Protein AF-A0A0K2B5W2-F1 (afdb_monomer_lite)

Sequence (287 aa):
MARTPADRSTTRPSLRDGLAEVSAFVAGTQRADLAAFVDAALAPGGWEQLRATDPSRVEGSHNLAMNIPESIRDQIKAAAAADPAATTLTAKVNEGLAEYLAGRFKMPRWVDRRSVQPEARVNLNVMASKLLSTQATEKIRQETHDRRASSARVAAEYLMFTYKLGRYAPGARVALPQGAERNPEVPRRVRDLIRELSAASGERVHDIVNEGFQKFLDGEFDPQPVVWSAEDAADMVPMRMRPNDALHDRVKEACKGHPVLNAKTGPNVLAIDYLLDQLGIEADRAE

Radius of gyration: 28.49 Å; chains: 1; bounding box: 65×55×84 Å

Structure (mmCIF, N/CA/C/O backbone):
data_AF-A0A0K2B5W2-F1
#
_entry.id   AF-A0A0K2B5W2-F1
#
loop_
_atom_site.group_PDB
_atom_site.id
_atom_site.type_symbol
_atom_site.label_atom_id
_atom_site.label_alt_id
_atom_site.label_comp_id
_atom_site.label_asym_id
_atom_site.label_entity_id
_atom_site.label_seq_id
_atom_site.pdbx_PDB_ins_code
_atom_site.Cartn_x
_atom_site.Cartn_y
_atom_site.Cartn_z
_atom_site.occupancy
_atom_site.B_iso_or_equiv
_atom_site.auth_seq_id
_atom_site.auth_comp_id
_atom_site.auth_asym_id
_atom_site.auth_atom_id
_atom_site.pdbx_PDB_model_num
ATOM 1 N N . MET A 1 1 ? -34.012 -34.240 -16.310 1.00 48.06 1 MET A N 1
ATOM 2 C CA . MET A 1 1 ? -33.365 -34.325 -14.981 1.00 48.06 1 MET A CA 1
ATOM 3 C C . MET A 1 1 ? -33.783 -33.113 -14.163 1.00 48.06 1 MET A C 1
ATOM 5 O O . MET A 1 1 ? -33.323 -32.013 -14.441 1.00 48.06 1 MET A O 1
ATOM 9 N N . ALA A 1 2 ? -34.735 -33.292 -13.245 1.00 43.69 2 ALA A N 1
ATOM 10 C CA . ALA A 1 2 ? -35.271 -32.220 -12.408 1.00 43.69 2 ALA A CA 1
ATOM 11 C C . ALA A 1 2 ? -34.336 -31.966 -11.214 1.00 43.69 2 ALA A C 1
ATOM 13 O O . ALA A 1 2 ? -33.925 -32.911 -10.545 1.00 43.69 2 ALA A O 1
ATOM 14 N N . ARG A 1 3 ? -33.974 -30.701 -10.970 1.00 45.72 3 ARG A N 1
ATOM 15 C CA . ARG A 1 3 ? -33.199 -30.294 -9.791 1.00 45.72 3 ARG A CA 1
ATOM 16 C C . ARG A 1 3 ? -34.124 -30.264 -8.575 1.00 45.72 3 ARG A C 1
ATOM 18 O O . ARG A 1 3 ? -35.055 -29.465 -8.538 1.00 45.72 3 ARG A O 1
ATOM 25 N N . THR A 1 4 ? -33.849 -31.116 -7.595 1.00 47.03 4 THR A N 1
ATOM 26 C CA . THR A 1 4 ? -34.468 -31.085 -6.265 1.00 47.03 4 THR A CA 1
ATOM 27 C C . THR A 1 4 ? -34.138 -29.752 -5.578 1.00 47.03 4 THR A C 1
ATOM 29 O O . THR A 1 4 ? -32.955 -29.405 -5.500 1.00 47.03 4 THR A O 1
ATOM 32 N N . PRO A 1 5 ? -35.126 -28.981 -5.091 1.00 55.59 5 PRO A N 1
ATOM 33 C CA . PRO A 1 5 ? -34.857 -27.780 -4.313 1.00 55.59 5 PRO A CA 1
ATOM 34 C C . PRO A 1 5 ? -34.253 -28.184 -2.965 1.00 55.59 5 PRO A C 1
ATOM 36 O O . PRO A 1 5 ? -34.809 -29.007 -2.241 1.00 55.59 5 PRO A O 1
ATOM 39 N N . ALA A 1 6 ? -33.081 -27.634 -2.653 1.00 52.88 6 ALA A N 1
ATOM 40 C CA . ALA A 1 6 ? -32.433 -27.836 -1.368 1.00 52.88 6 ALA A CA 1
ATOM 41 C C . ALA A 1 6 ? -33.232 -27.107 -0.283 1.00 52.88 6 ALA A C 1
ATOM 43 O O . ALA A 1 6 ? -33.271 -25.876 -0.257 1.00 52.88 6 ALA A O 1
ATOM 44 N N . ASP A 1 7 ? -33.841 -27.884 0.606 1.00 53.41 7 ASP A N 1
ATOM 45 C CA . ASP A 1 7 ? -34.396 -27.422 1.869 1.00 53.41 7 ASP A CA 1
ATOM 46 C C . ASP A 1 7 ? -33.256 -26.836 2.721 1.00 53.41 7 ASP A C 1
ATOM 48 O O . ASP A 1 7 ? -32.400 -27.549 3.247 1.00 53.41 7 ASP A O 1
ATOM 52 N N . ARG A 1 8 ? -33.160 -25.505 2.748 1.00 51.66 8 ARG A N 1
ATOM 53 C CA . ARG A 1 8 ? -32.186 -24.753 3.550 1.00 51.66 8 ARG A CA 1
ATOM 54 C C . ARG A 1 8 ? -32.925 -23.811 4.488 1.00 51.66 8 ARG A C 1
ATOM 56 O O . ARG A 1 8 ? -32.752 -22.599 4.425 1.00 51.66 8 ARG A O 1
ATOM 63 N N . SER A 1 9 ? -33.737 -24.380 5.370 1.00 50.12 9 SER A N 1
ATOM 64 C CA . SER A 1 9 ? -34.272 -23.685 6.540 1.00 50.12 9 SER A CA 1
ATOM 65 C C . SER A 1 9 ? -33.673 -24.257 7.829 1.00 50.12 9 SER A C 1
ATOM 67 O O . SER A 1 9 ? -34.383 -24.694 8.729 1.00 50.12 9 SER A O 1
ATOM 69 N N . THR A 1 10 ? -32.346 -24.253 7.966 1.00 53.72 10 THR A N 1
ATOM 70 C CA . THR A 1 10 ? -31.744 -24.334 9.304 1.00 53.72 10 THR A CA 1
ATOM 71 C C . THR A 1 10 ? -31.842 -22.954 9.939 1.00 53.72 10 THR A C 1
ATOM 73 O O . THR A 1 10 ? -30.955 -22.112 9.769 1.00 53.72 10 THR A O 1
ATOM 76 N N . THR A 1 11 ? -32.957 -22.696 10.618 1.00 66.81 11 THR A N 1
ATOM 77 C CA . THR A 1 11 ? -33.142 -21.528 11.479 1.00 66.81 11 THR A CA 1
ATOM 78 C C . THR A 1 11 ? -32.000 -21.534 12.488 1.00 66.81 11 THR A C 1
ATOM 80 O O . THR A 1 11 ? -31.853 -22.484 13.257 1.00 66.81 11 THR A O 1
ATOM 83 N N . ARG A 1 12 ? -31.126 -20.522 12.446 1.00 70.12 12 ARG A N 1
ATOM 84 C CA . ARG A 1 12 ? -30.070 -20.393 13.456 1.00 70.12 12 ARG A CA 1
ATOM 85 C C . ARG A 1 12 ? -30.746 -20.352 14.834 1.00 70.12 12 ARG A C 1
ATOM 87 O O . ARG A 1 12 ? -31.683 -19.565 14.980 1.00 70.12 12 ARG A O 1
ATOM 94 N N . PRO A 1 13 ? -30.306 -21.167 15.808 1.00 76.69 13 PRO A N 1
ATOM 95 C CA . PRO A 1 13 ? -30.886 -21.146 17.141 1.00 76.69 13 PRO A CA 1
ATOM 96 C C . PRO A 1 13 ? -30.839 -19.726 17.709 1.00 76.69 13 PRO A C 1
ATOM 98 O O . PRO A 1 13 ? -29.842 -19.013 17.554 1.00 76.69 13 PRO A O 1
ATOM 101 N N . SER A 1 14 ? -31.937 -19.307 18.334 1.00 87.75 14 SER A N 1
ATOM 102 C CA . SER A 1 14 ? -32.035 -18.004 18.982 1.00 87.75 14 SER A CA 1
ATOM 103 C C . SER A 1 14 ? -31.077 -17.972 20.169 1.00 87.75 14 SER A C 1
ATOM 105 O O . SER A 1 14 ? -31.262 -18.675 21.160 1.00 87.75 14 SER A O 1
ATOM 107 N N . LEU A 1 15 ? -30.043 -17.133 20.082 1.00 87.31 15 LEU A N 1
ATOM 108 C CA . LEU A 1 15 ? -29.098 -16.926 21.182 1.00 87.31 15 LEU A CA 1
ATOM 109 C C . LEU A 1 15 ? -29.804 -16.381 22.435 1.00 87.31 15 LEU A C 1
ATOM 111 O O . LEU A 1 15 ? -29.377 -16.654 23.551 1.00 87.31 15 LEU A O 1
ATOM 115 N N . ARG A 1 16 ? -30.910 -15.648 22.250 1.00 88.75 16 ARG A N 1
ATOM 116 C CA . ARG A 1 16 ? -31.759 -15.156 23.339 1.00 88.75 16 ARG A CA 1
ATOM 117 C C . ARG A 1 16 ? -32.423 -16.308 24.092 1.00 88.75 16 ARG A C 1
ATOM 119 O O . ARG A 1 16 ? -32.419 -16.296 25.317 1.00 88.75 16 ARG A O 1
ATOM 126 N N . ASP A 1 17 ? -32.944 -17.288 23.363 1.00 90.19 17 ASP A N 1
ATOM 127 C CA . ASP A 1 17 ? -33.651 -18.430 23.949 1.00 90.19 17 ASP A CA 1
ATOM 128 C C . ASP A 1 17 ? -32.651 -19.325 24.690 1.00 90.19 17 ASP A C 1
ATOM 130 O O . ASP A 1 17 ? -32.884 -19.682 25.839 1.00 90.19 17 ASP A O 1
ATOM 134 N N . GL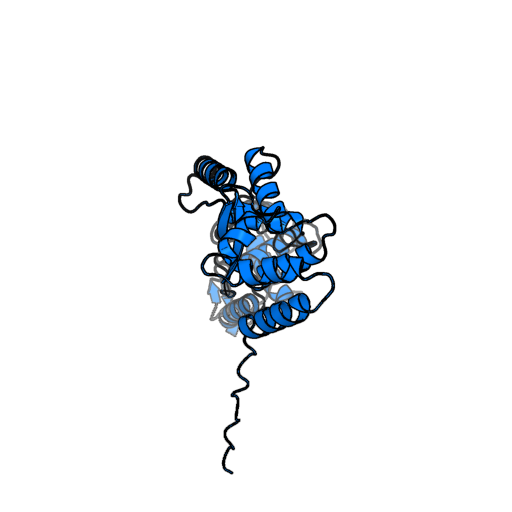Y A 1 18 ? -31.471 -19.557 24.100 1.00 90.56 18 GLY A N 1
ATOM 135 C CA . GLY A 1 18 ? -30.386 -20.278 24.771 1.00 90.56 18 GLY A CA 1
ATOM 136 C C . GLY A 1 18 ? -29.900 -19.588 26.053 1.00 90.56 18 GLY A C 1
ATOM 137 O O . GLY A 1 18 ? -29.663 -20.251 27.057 1.00 90.56 18 GLY A O 1
ATOM 138 N N . LEU A 1 19 ? -29.791 -18.254 26.069 1.00 91.81 19 LEU A N 1
ATOM 139 C CA . LEU A 1 19 ? -29.454 -17.512 27.291 1.00 91.81 19 LEU A CA 1
ATOM 140 C C . LEU A 1 19 ? -30.572 -17.575 28.343 1.00 91.81 19 LEU A C 1
ATOM 142 O O . LEU A 1 19 ? -30.275 -17.643 29.533 1.00 91.81 19 LEU A O 1
ATOM 146 N N . ALA A 1 20 ? -31.841 -17.584 27.929 1.00 92.31 20 ALA A N 1
ATOM 147 C CA . ALA A 1 20 ? -32.969 -17.741 28.845 1.00 92.31 20 ALA A CA 1
ATOM 148 C C . ALA A 1 20 ? -32.993 -19.141 29.483 1.00 92.31 20 ALA A C 1
ATOM 150 O O . ALA A 1 20 ? -33.207 -19.265 30.688 1.00 92.31 20 ALA A O 1
ATOM 151 N N . GLU A 1 21 ? -32.700 -20.188 28.708 1.00 91.69 21 GLU A N 1
ATOM 152 C CA . GLU A 1 21 ? -32.532 -21.552 29.222 1.00 91.69 21 GLU A CA 1
ATOM 153 C C . GLU A 1 21 ? -31.363 -21.649 30.210 1.00 91.69 21 GLU A C 1
ATOM 155 O O . GLU A 1 21 ? -31.503 -22.255 31.273 1.00 91.69 21 GLU A O 1
ATOM 160 N N . VAL A 1 22 ? -30.229 -21.003 29.908 1.00 92.50 22 VAL A N 1
ATOM 161 C CA . VAL A 1 22 ? -29.091 -20.908 30.837 1.00 92.50 22 VAL A CA 1
ATOM 162 C C . VAL A 1 22 ? -29.498 -20.197 32.126 1.00 92.50 22 VAL A C 1
ATOM 164 O O . VAL A 1 22 ? -29.147 -20.675 33.203 1.00 92.50 22 VAL A O 1
ATOM 167 N N . SER A 1 23 ? -30.261 -19.103 32.044 1.00 93.25 23 SER A N 1
ATOM 168 C CA . SER A 1 23 ? -30.772 -18.408 33.231 1.00 93.25 23 SER A CA 1
ATOM 169 C C . SER A 1 23 ? -31.626 -19.337 34.102 1.00 93.25 23 SER A C 1
ATOM 171 O O . SER A 1 23 ? -31.350 -19.506 35.292 1.00 93.25 23 SER A O 1
ATOM 173 N N . ALA A 1 24 ? -32.591 -20.037 33.493 1.00 91.69 24 ALA A N 1
ATOM 174 C CA . ALA A 1 24 ? -33.464 -20.983 34.187 1.00 91.69 24 ALA A CA 1
ATOM 175 C C . ALA A 1 24 ? -32.688 -22.153 34.818 1.00 91.69 24 ALA A C 1
ATOM 177 O O . ALA A 1 24 ? -32.974 -22.554 35.947 1.00 91.69 24 ALA A O 1
ATOM 178 N N . PHE A 1 25 ? -31.680 -22.679 34.118 1.00 92.75 25 PHE A N 1
ATOM 179 C CA . PHE A 1 25 ? -30.810 -23.728 34.643 1.00 92.75 25 PHE A CA 1
ATOM 180 C C . PHE A 1 25 ? -30.010 -23.240 35.857 1.00 92.75 25 PHE A C 1
ATOM 182 O O . PHE A 1 25 ? -30.002 -23.893 36.899 1.00 92.75 25 PHE A O 1
ATOM 189 N N . VAL A 1 26 ? -29.371 -22.072 35.747 1.00 92.94 26 VAL A N 1
ATOM 190 C CA . VAL A 1 26 ? -28.538 -21.485 36.806 1.00 92.94 26 VAL A CA 1
ATOM 191 C C . VAL A 1 26 ? -29.367 -21.121 38.040 1.00 92.94 26 VAL A C 1
ATOM 193 O O . VAL A 1 26 ? -28.891 -21.319 39.161 1.00 92.94 26 VAL A O 1
ATOM 196 N N . ALA A 1 27 ? -30.620 -20.695 37.861 1.00 91.38 27 ALA A N 1
ATOM 197 C CA . ALA A 1 27 ? -31.553 -20.420 38.955 1.00 91.38 27 ALA A CA 1
ATOM 198 C C . ALA A 1 27 ? -31.815 -21.650 39.850 1.00 91.38 27 ALA A C 1
ATOM 200 O O . ALA A 1 27 ? -32.067 -21.495 41.042 1.00 91.38 27 ALA A O 1
ATOM 201 N N . GLY A 1 28 ? -31.711 -22.869 39.302 1.00 88.75 28 GLY A N 1
ATOM 202 C CA . GLY A 1 28 ? -31.849 -24.131 40.041 1.00 88.75 28 GLY A CA 1
ATOM 203 C C . GLY A 1 28 ? -30.570 -24.624 40.733 1.00 88.75 28 GLY A C 1
ATOM 204 O O . GLY A 1 28 ? -30.579 -25.689 41.349 1.00 88.75 28 GLY A O 1
ATOM 205 N N . THR A 1 29 ? -29.460 -23.889 40.628 1.00 92.44 29 THR A N 1
ATOM 206 C CA . THR A 1 29 ? -28.166 -24.262 41.222 1.00 92.44 29 THR A CA 1
ATOM 207 C C . THR A 1 29 ? -27.884 -23.496 42.519 1.00 92.44 29 THR A C 1
ATOM 209 O O . THR A 1 29 ? -28.586 -22.555 42.879 1.00 92.44 29 THR A O 1
ATOM 212 N N . GLN A 1 30 ? -26.788 -23.834 43.211 1.00 88.56 30 GLN A N 1
ATOM 213 C CA . GLN A 1 30 ? -26.298 -23.061 44.369 1.00 88.56 30 GLN A CA 1
ATOM 214 C C . GLN A 1 30 ? -25.862 -21.625 44.012 1.00 88.56 30 GLN A C 1
ATOM 216 O O . GLN A 1 30 ? -25.522 -20.849 44.901 1.00 88.56 30 GLN A O 1
ATOM 221 N N . ARG A 1 31 ? -25.853 -21.274 42.720 1.00 90.38 31 ARG A N 1
ATOM 222 C CA . ARG A 1 31 ? -25.484 -19.963 42.186 1.00 90.38 31 ARG A CA 1
ATOM 223 C C . ARG A 1 31 ? -26.677 -19.247 41.554 1.00 90.38 31 ARG A C 1
ATOM 225 O O . ARG A 1 31 ? -26.557 -18.660 40.482 1.00 90.38 31 ARG A O 1
ATOM 232 N N . ALA A 1 32 ? -27.835 -19.292 42.213 1.00 90.56 32 ALA A N 1
ATOM 233 C CA . ALA A 1 32 ? -29.042 -18.600 41.754 1.00 90.56 32 ALA A CA 1
ATOM 234 C C . ALA A 1 32 ? -28.839 -17.077 41.585 1.00 90.56 32 ALA A C 1
ATOM 236 O O . ALA A 1 32 ? -29.528 -16.449 40.786 1.00 90.56 32 ALA A O 1
ATOM 237 N N . ASP A 1 33 ? -27.844 -16.493 42.266 1.00 90.44 33 ASP A N 1
ATOM 238 C CA . ASP A 1 33 ? -27.393 -15.109 42.075 1.00 90.44 33 ASP A CA 1
ATOM 239 C C . ASP A 1 33 ? -26.950 -14.814 40.633 1.00 90.44 33 ASP A C 1
ATOM 241 O O . ASP A 1 33 ? -27.150 -13.708 40.134 1.00 90.44 33 ASP A O 1
ATOM 245 N N . LEU A 1 34 ? -26.385 -15.805 39.936 1.00 90.69 34 LEU A N 1
ATOM 246 C CA . LEU A 1 34 ? -25.892 -15.640 38.571 1.00 90.69 34 LEU A CA 1
ATOM 247 C C . LEU A 1 34 ? -27.013 -15.548 37.529 1.00 90.69 34 LEU A C 1
ATOM 249 O O . LEU A 1 34 ? -26.834 -14.871 36.515 1.00 90.69 34 LEU A O 1
ATOM 253 N N . ALA A 1 35 ? -28.169 -16.169 37.782 1.00 91.50 35 ALA A N 1
ATOM 254 C CA . ALA A 1 35 ? -29.332 -16.076 36.898 1.00 91.50 35 ALA A CA 1
ATOM 255 C C . ALA A 1 35 ? -29.818 -14.622 36.776 1.00 91.50 35 ALA A C 1
ATOM 257 O O . ALA A 1 35 ? -30.095 -14.150 35.677 1.00 91.50 35 ALA A O 1
ATOM 258 N N . ALA A 1 36 ? -29.771 -13.862 37.877 1.00 91.81 36 ALA A N 1
ATOM 259 C CA . ALA A 1 36 ? -30.150 -12.451 37.886 1.00 91.81 36 ALA A CA 1
ATOM 260 C C . ALA A 1 36 ? -29.289 -11.588 36.943 1.00 91.81 36 ALA A C 1
ATOM 262 O O . ALA A 1 36 ? -29.805 -10.651 36.337 1.00 91.81 36 ALA A O 1
ATOM 263 N N . PHE A 1 37 ? -27.997 -11.898 36.767 1.00 92.69 37 PHE A N 1
ATOM 264 C CA . PHE A 1 37 ? -27.145 -11.184 35.805 1.00 92.69 37 PHE A CA 1
ATOM 265 C C . PHE A 1 37 ? -27.493 -11.526 34.352 1.00 92.69 37 PHE A C 1
ATOM 267 O O . PHE A 1 37 ? -27.456 -10.643 33.492 1.00 92.69 37 PHE A O 1
ATOM 274 N N . VAL A 1 38 ? -27.848 -12.784 34.071 1.00 93.00 38 VAL A N 1
ATOM 275 C CA . VAL A 1 38 ? -28.299 -13.203 32.734 1.00 93.00 38 VAL A CA 1
ATOM 276 C C . VAL A 1 38 ? -29.642 -12.550 32.407 1.00 93.00 38 VAL A C 1
ATOM 278 O O . VAL A 1 38 ? -29.785 -11.952 31.342 1.00 93.00 38 VAL A O 1
ATOM 281 N N . ASP A 1 39 ? -30.587 -12.564 33.345 1.00 92.88 39 ASP A N 1
ATOM 282 C CA . ASP A 1 39 ? -31.885 -11.901 33.198 1.00 92.88 39 ASP A CA 1
ATOM 283 C C . ASP A 1 39 ? -31.734 -10.387 33.010 1.00 92.88 39 ASP A C 1
ATOM 285 O O . ASP A 1 39 ? -32.369 -9.803 32.129 1.00 92.88 39 ASP A O 1
ATOM 289 N N . ALA A 1 40 ? -30.841 -9.750 33.777 1.00 92.75 40 ALA A N 1
ATOM 290 C CA . ALA A 1 40 ? -30.532 -8.333 33.625 1.00 92.75 40 ALA A CA 1
ATOM 291 C C . ALA A 1 40 ? -29.963 -8.018 32.235 1.00 92.75 40 ALA A C 1
ATOM 293 O O . ALA A 1 40 ? -30.349 -7.015 31.641 1.00 92.75 40 ALA A O 1
ATOM 294 N N . ALA A 1 41 ? -29.102 -8.878 31.680 1.00 91.50 41 ALA A N 1
ATOM 295 C CA . ALA A 1 41 ? -28.583 -8.724 30.322 1.00 91.50 41 ALA A CA 1
ATOM 296 C C . ALA A 1 41 ? -29.662 -8.928 29.237 1.00 91.50 41 ALA A C 1
ATOM 298 O O . ALA A 1 41 ? -29.604 -8.276 28.191 1.00 91.50 41 ALA A O 1
ATOM 299 N N . LEU A 1 42 ? -30.645 -9.805 29.481 1.00 93.50 42 LEU A N 1
ATOM 300 C CA . LEU A 1 42 ? -31.760 -10.106 28.571 1.00 93.50 42 LEU A CA 1
ATOM 301 C C . LEU A 1 42 ? -32.909 -9.082 28.621 1.00 93.50 42 LEU A C 1
ATOM 303 O O . LEU A 1 42 ? -33.713 -9.006 27.679 1.00 93.50 42 LEU A O 1
ATOM 307 N N . ALA A 1 43 ? -33.007 -8.303 29.700 1.00 94.00 43 ALA A N 1
ATOM 308 C CA . ALA A 1 43 ? -33.994 -7.242 29.858 1.00 94.00 43 ALA A CA 1
ATOM 309 C C . ALA A 1 43 ? -33.811 -6.122 28.806 1.00 94.00 43 ALA A C 1
ATOM 311 O O . ALA A 1 43 ? -32.715 -5.932 28.266 1.00 94.00 43 ALA A O 1
ATOM 312 N N . PRO A 1 44 ? -34.860 -5.334 28.493 1.00 93.00 44 PRO A N 1
ATOM 313 C CA . PRO A 1 44 ? -34.718 -4.160 27.634 1.00 93.00 44 PRO A CA 1
ATOM 314 C C . PRO A 1 44 ? -33.636 -3.207 28.169 1.00 93.00 44 PRO A C 1
ATOM 316 O O . PRO A 1 44 ? -33.704 -2.770 29.314 1.00 93.00 44 PRO A O 1
ATOM 319 N N . GLY A 1 45 ? -32.629 -2.889 27.352 1.00 87.75 45 GLY A N 1
ATOM 320 C CA . GLY A 1 45 ? -31.497 -2.049 27.768 1.00 87.75 45 GLY A CA 1
ATOM 321 C C . GLY A 1 45 ? -30.391 -2.777 28.549 1.00 87.75 45 GLY A C 1
ATOM 322 O O . GLY A 1 45 ? -29.358 -2.177 28.849 1.00 87.75 45 GLY A O 1
ATOM 323 N N . GLY A 1 46 ? -30.567 -4.064 28.862 1.00 90.25 46 GLY A N 1
ATOM 324 C CA . GLY A 1 46 ? -29.582 -4.879 29.579 1.00 90.25 46 GLY A CA 1
ATOM 325 C C . GLY A 1 46 ? -28.240 -4.974 28.857 1.00 90.25 46 GLY A C 1
ATOM 326 O O . GLY A 1 46 ? -27.172 -4.936 29.465 1.00 90.25 46 GLY A O 1
ATOM 327 N N . TRP A 1 47 ? -28.282 -4.996 27.526 1.00 86.38 47 TRP A N 1
ATOM 328 C CA . TRP A 1 47 ? -27.093 -5.060 26.681 1.00 86.38 47 TRP A CA 1
ATOM 329 C C . TRP A 1 47 ? -26.289 -3.760 26.652 1.00 86.38 47 TRP A C 1
ATOM 331 O O . TRP A 1 47 ? -25.065 -3.772 26.500 1.00 86.38 47 TRP A O 1
ATOM 341 N N . GLU A 1 48 ? -26.950 -2.618 26.809 1.00 83.12 48 GLU A N 1
ATOM 342 C CA . GLU A 1 48 ? -26.310 -1.321 27.001 1.00 83.12 48 GLU A CA 1
ATOM 343 C C . GLU A 1 48 ? -25.644 -1.229 28.378 1.00 83.12 48 GLU A C 1
ATOM 345 O O . GLU A 1 48 ? -24.532 -0.702 28.465 1.00 83.12 48 GLU A O 1
ATOM 350 N N . GLN A 1 49 ? -26.287 -1.767 29.420 1.00 84.88 49 GLN A N 1
ATOM 351 C CA . GLN A 1 49 ? -25.735 -1.824 30.777 1.00 84.88 49 GLN A CA 1
ATOM 352 C C . GLN A 1 49 ? -24.509 -2.737 30.842 1.00 84.88 49 GLN A C 1
ATOM 354 O O . GLN A 1 49 ? -23.463 -2.304 31.323 1.00 84.88 49 GLN A O 1
ATOM 359 N N . LEU A 1 50 ? -24.577 -3.940 30.258 1.00 85.75 50 LEU A N 1
ATOM 360 C CA . LEU A 1 50 ? -23.415 -4.827 30.191 1.00 85.75 50 LEU A CA 1
ATOM 361 C C . LEU A 1 50 ? -22.265 -4.179 29.406 1.00 85.75 50 LEU A C 1
ATOM 363 O O . LEU A 1 50 ? -21.118 -4.187 29.852 1.00 85.75 50 LEU A O 1
ATOM 367 N N . ARG A 1 51 ? -22.565 -3.526 28.274 1.00 78.75 51 ARG A N 1
ATOM 368 C CA . ARG A 1 51 ? -21.557 -2.741 27.544 1.00 78.75 51 ARG A CA 1
ATOM 369 C C . ARG A 1 51 ? -20.995 -1.587 28.364 1.00 78.75 51 ARG A C 1
ATOM 371 O O . ARG A 1 51 ? -19.899 -1.138 28.066 1.00 78.75 51 ARG A O 1
ATOM 378 N N . ALA A 1 52 ? -21.729 -1.013 29.315 1.00 76.69 52 ALA A N 1
ATOM 379 C CA . ALA A 1 52 ? -21.213 0.053 30.177 1.00 76.69 52 ALA A CA 1
ATOM 380 C C . ALA A 1 52 ? -20.228 -0.480 31.224 1.00 76.69 52 ALA A C 1
ATOM 382 O O . ALA A 1 52 ? -19.319 0.244 31.611 1.00 76.69 52 ALA A O 1
ATOM 383 N N . THR A 1 53 ? -20.375 -1.745 31.620 1.00 79.56 53 THR A N 1
ATOM 384 C CA . THR A 1 53 ? -19.459 -2.424 32.547 1.00 79.56 53 THR A CA 1
ATOM 385 C C . THR A 1 53 ? -18.233 -3.039 31.877 1.00 79.56 53 THR A C 1
ATOM 387 O O . THR A 1 53 ? -17.363 -3.553 32.572 1.00 79.56 53 THR A O 1
ATOM 390 N N . ASP A 1 54 ? -18.155 -3.005 30.545 1.00 74.06 54 ASP A N 1
ATOM 391 C CA . ASP A 1 54 ? -17.013 -3.534 29.807 1.00 74.06 54 ASP A CA 1
ATOM 392 C C . ASP A 1 54 ? -15.751 -2.716 30.149 1.00 74.06 54 ASP A C 1
ATOM 394 O O . ASP A 1 54 ? -15.678 -1.539 29.785 1.00 74.06 54 ASP A O 1
ATOM 398 N N . PRO A 1 55 ? -14.741 -3.304 30.820 1.00 65.25 55 PRO A N 1
ATOM 399 C CA . PRO A 1 55 ? -13.524 -2.586 31.196 1.00 65.25 55 PRO A CA 1
ATOM 400 C C . PRO A 1 55 ? -12.712 -2.126 29.976 1.00 65.25 55 PRO A C 1
ATOM 402 O O . PRO A 1 55 ? -11.850 -1.258 30.100 1.00 65.25 55 PRO A O 1
ATOM 405 N N . SER A 1 56 ? -12.985 -2.674 28.785 1.00 63.81 56 SER A N 1
ATOM 406 C CA . SER A 1 56 ? -12.389 -2.220 27.528 1.00 63.81 56 SER A CA 1
ATOM 407 C C . SER A 1 56 ? -13.083 -0.985 26.937 1.00 63.81 56 SER A C 1
ATOM 409 O O . SER A 1 56 ? -12.550 -0.352 26.016 1.00 63.81 56 SER A O 1
ATOM 411 N N . ARG A 1 57 ? -14.252 -0.592 27.465 1.00 66.25 57 ARG A N 1
ATOM 412 C CA . ARG A 1 57 ? -14.975 0.600 27.024 1.00 66.25 57 ARG A CA 1
ATOM 413 C C . ARG A 1 57 ? -14.314 1.848 27.592 1.00 66.25 57 ARG A C 1
ATOM 415 O O . ARG A 1 57 ? -14.563 2.272 28.713 1.00 66.25 57 ARG A O 1
ATOM 422 N N . VAL A 1 58 ? -13.519 2.495 26.750 1.00 66.81 58 VAL A N 1
ATOM 423 C CA . VAL A 1 58 ? -13.027 3.847 27.022 1.00 66.81 58 VAL A CA 1
ATOM 424 C C . VAL A 1 58 ? -14.227 4.798 27.034 1.00 66.81 58 VAL A C 1
ATOM 426 O O . VAL A 1 58 ? -15.001 4.841 26.068 1.00 66.81 58 VAL A O 1
ATOM 429 N N . GLU A 1 59 ? -14.407 5.544 28.122 1.00 71.81 59 GLU A N 1
ATOM 430 C CA . GLU A 1 59 ? -15.440 6.574 28.217 1.00 71.81 59 GLU A CA 1
ATOM 431 C C . GLU A 1 59 ? -15.261 7.593 27.078 1.00 71.81 59 GLU A C 1
ATOM 433 O O . GLU A 1 59 ? -14.151 8.028 26.765 1.00 71.81 59 GLU A O 1
ATOM 438 N N . GLY A 1 60 ? -16.346 7.906 26.366 1.00 80.69 60 GLY A N 1
ATOM 439 C CA . GLY A 1 60 ? -16.266 8.720 25.151 1.00 80.69 60 GLY A CA 1
ATOM 440 C C . GLY A 1 60 ? -15.644 8.012 23.937 1.00 80.69 60 GLY A C 1
ATOM 441 O O . GLY A 1 60 ? -15.169 8.681 23.022 1.00 80.69 60 GLY A O 1
ATOM 442 N N . SER A 1 61 ? -15.631 6.679 23.882 1.00 85.50 61 SER A N 1
ATOM 443 C CA . SER A 1 61 ? -15.316 5.937 22.651 1.00 85.50 61 SER A CA 1
ATOM 444 C C . SER A 1 61 ? -16.413 6.082 21.585 1.00 85.50 61 SER A C 1
ATOM 446 O O . SER A 1 61 ? -17.584 6.324 21.880 1.00 85.50 61 SER A O 1
ATOM 448 N N . HIS A 1 62 ? -16.031 5.943 20.317 1.00 91.81 62 HIS A N 1
ATOM 449 C CA . HIS A 1 62 ? -16.933 5.956 19.162 1.00 91.81 62 HIS A CA 1
ATOM 450 C C . HIS A 1 62 ? -16.463 4.933 18.124 1.00 91.81 62 HIS A C 1
ATOM 452 O O . HIS A 1 62 ? -15.291 4.553 18.113 1.00 91.81 62 HIS A O 1
ATOM 458 N N . ASN A 1 63 ? -17.367 4.505 17.241 1.00 95.44 63 ASN A N 1
ATOM 459 C CA . ASN A 1 63 ? -16.991 3.627 16.140 1.00 95.44 63 ASN A CA 1
ATOM 460 C C . ASN A 1 63 ? -16.135 4.390 15.119 1.00 95.44 63 ASN A C 1
ATOM 462 O O . ASN A 1 63 ? -16.611 5.323 14.471 1.00 95.44 63 ASN A O 1
ATOM 466 N N . LEU A 1 64 ? -14.890 3.959 14.957 1.00 96.75 64 LEU A N 1
ATOM 467 C CA . LEU A 1 64 ? -13.965 4.430 13.941 1.00 96.75 64 LEU A CA 1
ATOM 468 C C . LEU A 1 64 ? -13.914 3.390 12.817 1.00 96.75 64 LEU A C 1
ATOM 470 O O . LEU A 1 64 ? -13.299 2.334 12.957 1.00 96.75 64 LEU A O 1
ATOM 474 N N . ALA A 1 65 ? -14.578 3.688 11.701 1.00 97.38 65 ALA A N 1
ATOM 475 C CA . ALA A 1 65 ? -14.574 2.827 10.525 1.00 97.38 65 ALA A CA 1
ATOM 476 C C . ALA A 1 65 ? -13.350 3.124 9.646 1.00 97.38 65 ALA A C 1
ATOM 478 O O . ALA A 1 65 ? -13.225 4.209 9.074 1.00 97.38 65 ALA A O 1
ATOM 479 N N . MET A 1 66 ? -12.456 2.148 9.517 1.00 96.56 66 MET A N 1
ATOM 480 C CA . MET A 1 66 ? -11.307 2.209 8.616 1.00 96.56 66 MET A CA 1
ATOM 481 C C . MET A 1 66 ? -11.652 1.477 7.322 1.00 96.56 66 MET A C 1
ATOM 483 O O . MET A 1 66 ? -11.748 0.253 7.300 1.00 96.56 66 MET A O 1
ATOM 487 N N . ASN A 1 67 ? -11.855 2.228 6.242 1.00 94.81 67 ASN A N 1
ATOM 488 C CA . ASN A 1 67 ? -12.104 1.665 4.919 1.00 94.81 67 ASN A CA 1
ATOM 489 C C . ASN A 1 67 ? -10.766 1.212 4.308 1.00 94.81 67 ASN A C 1
ATOM 491 O O . ASN A 1 67 ? -9.986 2.061 3.869 1.00 94.81 67 ASN A O 1
ATOM 495 N N . ILE A 1 68 ? -10.488 -0.092 4.286 1.00 93.56 68 ILE A N 1
ATOM 496 C CA . ILE A 1 68 ? -9.214 -0.702 3.853 1.00 93.56 68 ILE A CA 1
ATOM 497 C C . ILE A 1 68 ? -9.466 -1.886 2.905 1.00 93.56 68 ILE A C 1
ATOM 499 O O . ILE A 1 68 ? -10.594 -2.377 2.856 1.00 93.56 68 ILE A O 1
ATOM 503 N N . PRO A 1 69 ? -8.462 -2.343 2.135 1.00 92.88 69 PRO A N 1
ATOM 504 C CA . PRO A 1 69 ? -8.611 -3.557 1.338 1.00 92.88 69 PRO A CA 1
ATOM 505 C C . PRO A 1 69 ? -8.905 -4.783 2.215 1.00 92.88 69 PRO A C 1
ATOM 507 O O . PRO A 1 69 ? -8.439 -4.857 3.357 1.00 92.88 69 PRO A O 1
ATOM 510 N N . GLU A 1 70 ? -9.698 -5.722 1.699 1.00 93.06 70 GLU A N 1
ATOM 511 C CA . GLU A 1 70 ? -10.121 -6.918 2.434 1.00 93.06 70 GLU A CA 1
ATOM 512 C C . GLU A 1 70 ? -8.944 -7.771 2.916 1.00 93.06 70 GLU A C 1
ATOM 514 O O . GLU A 1 70 ? -8.899 -8.122 4.097 1.00 93.06 70 GLU A O 1
ATOM 519 N N . SER A 1 71 ? -7.939 -7.988 2.066 1.00 92.00 71 SER A N 1
ATOM 520 C CA . SER A 1 71 ? -6.720 -8.711 2.442 1.00 92.00 71 SER A CA 1
ATOM 521 C C . SER A 1 71 ? -6.006 -8.065 3.632 1.00 92.00 71 SER A C 1
ATOM 523 O O . SER A 1 71 ? -5.615 -8.754 4.574 1.00 92.00 71 SER A O 1
ATOM 525 N N . ILE A 1 72 ? -5.895 -6.733 3.648 1.00 94.81 72 ILE A N 1
ATOM 526 C CA . ILE A 1 72 ? -5.261 -5.984 4.740 1.00 94.81 72 ILE A CA 1
ATOM 527 C C . ILE A 1 72 ? -6.090 -6.075 6.022 1.00 94.81 72 ILE A C 1
ATOM 529 O O . ILE A 1 72 ? -5.519 -6.230 7.101 1.00 94.81 72 ILE A O 1
ATOM 533 N N . ARG A 1 73 ? -7.427 -6.015 5.939 1.00 96.56 73 ARG A N 1
ATOM 534 C CA . ARG A 1 73 ? -8.300 -6.215 7.109 1.00 96.56 73 ARG A CA 1
ATOM 535 C C . ARG A 1 73 ? -8.036 -7.572 7.750 1.00 96.56 73 ARG A C 1
ATOM 537 O O . ARG A 1 73 ? -7.901 -7.652 8.971 1.00 96.56 73 ARG A O 1
ATOM 544 N N . ASP A 1 74 ? -7.997 -8.617 6.937 1.00 96.00 74 ASP A N 1
ATOM 545 C CA . ASP A 1 74 ? -7.879 -9.986 7.425 1.00 96.00 74 ASP A CA 1
ATOM 546 C C . ASP A 1 74 ? -6.472 -10.258 7.970 1.00 96.00 74 ASP A C 1
ATOM 548 O O . ASP A 1 74 ? -6.343 -10.838 9.047 1.00 96.00 74 ASP A O 1
ATOM 552 N N . GLN A 1 75 ? -5.431 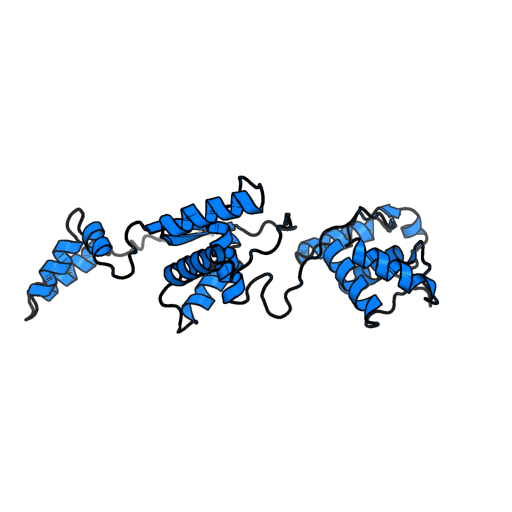-9.714 7.330 1.00 96.00 75 GLN A N 1
ATOM 553 C CA . GLN A 1 75 ? -4.062 -9.729 7.855 1.00 96.00 75 GLN A CA 1
ATOM 554 C C . GLN A 1 75 ? -3.936 -8.980 9.188 1.00 96.00 75 GLN A C 1
ATOM 556 O O . GLN A 1 75 ? -3.322 -9.501 10.114 1.00 96.00 75 GLN A O 1
ATOM 561 N N . ILE A 1 76 ? -4.546 -7.794 9.330 1.00 97.31 76 ILE A N 1
ATOM 562 C CA . ILE A 1 76 ? -4.554 -7.052 10.602 1.00 97.31 76 ILE A CA 1
ATOM 563 C C . ILE A 1 76 ? -5.233 -7.878 11.696 1.00 97.31 76 ILE A C 1
ATOM 565 O O . ILE A 1 76 ? -4.718 -7.955 12.807 1.00 97.31 76 ILE A O 1
ATOM 569 N N . LYS A 1 77 ? -6.382 -8.502 11.403 1.00 96.56 77 LYS A N 1
ATOM 570 C CA . LYS A 1 77 ? -7.091 -9.347 12.375 1.00 96.56 77 LYS A CA 1
ATOM 571 C C . LYS A 1 77 ? -6.258 -10.556 12.792 1.00 96.56 77 LYS A C 1
ATOM 573 O O . LYS A 1 77 ? -6.182 -10.841 13.982 1.00 96.56 77 LYS A O 1
ATOM 578 N N . ALA A 1 78 ? -5.637 -11.239 11.832 1.00 95.94 78 ALA A N 1
ATOM 579 C CA . ALA A 1 78 ? -4.778 -12.385 12.102 1.00 95.94 78 ALA A CA 1
ATOM 580 C C . ALA A 1 78 ? -3.550 -11.985 12.937 1.00 95.94 78 ALA A C 1
ATOM 582 O O . ALA A 1 78 ? -3.260 -12.627 13.942 1.00 95.94 78 ALA A O 1
ATOM 583 N N . ALA A 1 79 ? -2.879 -10.888 12.574 1.00 95.75 79 ALA A N 1
ATOM 584 C CA . ALA A 1 79 ? -1.715 -10.386 13.299 1.00 95.75 79 ALA A CA 1
ATOM 585 C C . ALA A 1 79 ? -2.073 -9.924 14.720 1.00 95.75 79 ALA A C 1
ATOM 587 O O . ALA A 1 79 ? -1.364 -10.252 15.664 1.00 95.75 79 ALA A O 1
ATOM 588 N N . ALA A 1 80 ? -3.203 -9.232 14.893 1.00 94.88 80 ALA A N 1
ATOM 589 C CA . ALA A 1 80 ? -3.680 -8.817 16.209 1.00 94.88 80 ALA A CA 1
ATOM 590 C C . ALA A 1 80 ? -4.060 -10.007 17.103 1.00 94.88 80 ALA A C 1
ATOM 592 O O . ALA A 1 80 ? -3.841 -9.946 18.306 1.00 94.88 80 ALA A O 1
ATOM 593 N N . ALA A 1 81 ? -4.602 -11.089 16.534 1.00 92.88 81 ALA A N 1
ATOM 594 C CA . ALA A 1 81 ? -4.892 -12.315 17.281 1.00 92.88 81 ALA A CA 1
ATOM 595 C C . ALA A 1 81 ? -3.620 -13.076 17.700 1.00 92.88 81 ALA A C 1
ATOM 597 O O . ALA A 1 81 ? -3.642 -13.798 18.693 1.00 92.88 81 ALA A O 1
ATOM 598 N N . ALA A 1 82 ? -2.529 -12.921 16.946 1.00 93.88 82 ALA A N 1
ATOM 599 C CA . ALA A 1 82 ? -1.238 -13.546 17.224 1.00 93.88 82 ALA A CA 1
ATOM 600 C C . ALA A 1 82 ? -0.312 -12.694 18.113 1.00 93.88 82 ALA A C 1
ATOM 602 O O . ALA A 1 82 ? 0.730 -13.189 18.535 1.00 93.88 82 ALA A O 1
ATOM 603 N N . ASP A 1 83 ? -0.655 -11.431 18.383 1.00 92.75 83 ASP A N 1
ATOM 604 C CA . ASP A 1 83 ? 0.151 -10.506 19.183 1.00 92.75 83 ASP A CA 1
ATOM 605 C C . ASP A 1 83 ? -0.184 -10.648 20.680 1.00 92.75 83 ASP A C 1
ATOM 607 O O . ASP A 1 83 ? -1.216 -10.141 21.126 1.00 92.75 83 ASP A O 1
ATOM 611 N N . PRO A 1 84 ? 0.679 -11.288 21.495 1.00 87.88 84 PRO A N 1
ATOM 612 C CA . PRO A 1 84 ? 0.409 -11.491 22.918 1.00 87.88 84 PRO A CA 1
ATOM 613 C C . PRO A 1 84 ? 0.417 -10.181 23.719 1.00 87.88 84 PRO A C 1
ATOM 615 O O . PRO A 1 84 ? -0.100 -10.144 24.835 1.00 87.88 84 PRO A O 1
ATOM 618 N N . ALA A 1 85 ? 1.000 -9.107 23.175 1.00 84.44 85 ALA A N 1
ATOM 619 C CA . ALA A 1 85 ? 1.003 -7.787 23.793 1.00 84.44 85 ALA A CA 1
ATOM 620 C C . ALA A 1 85 ? -0.220 -6.945 23.385 1.00 84.44 85 ALA A C 1
ATOM 622 O O . ALA A 1 85 ? -0.468 -5.889 23.977 1.00 84.44 85 ALA A O 1
ATOM 623 N N . ALA A 1 86 ? -1.002 -7.375 22.389 1.00 80.75 86 ALA A N 1
ATOM 624 C CA . ALA A 1 86 ? -2.228 -6.694 22.003 1.00 80.75 86 ALA A CA 1
ATOM 625 C C . ALA A 1 86 ? -3.389 -7.131 22.900 1.00 80.75 86 ALA A C 1
ATOM 627 O O . ALA A 1 86 ? -3.982 -8.187 22.713 1.00 80.75 86 ALA A O 1
ATOM 628 N N . THR A 1 87 ? -3.791 -6.267 23.836 1.00 80.25 87 THR A N 1
ATOM 629 C CA . THR A 1 87 ? -5.025 -6.496 24.606 1.00 80.25 87 THR A CA 1
ATOM 630 C C . THR A 1 87 ? -6.244 -6.510 23.683 1.00 80.25 87 THR A C 1
ATOM 632 O O . THR A 1 87 ? -7.087 -7.394 23.766 1.00 80.25 87 THR A O 1
ATOM 635 N N . THR A 1 88 ? -6.346 -5.519 22.791 1.00 91.12 88 THR A N 1
ATOM 636 C CA . THR A 1 88 ? -7.387 -5.434 21.759 1.00 91.12 88 THR A CA 1
ATOM 637 C C . THR A 1 88 ? -6.896 -4.610 20.569 1.00 91.12 88 THR A C 1
ATOM 639 O O . THR A 1 88 ? -6.022 -3.748 20.704 1.00 91.12 88 THR A O 1
ATOM 642 N N . LEU A 1 89 ? -7.533 -4.789 19.408 1.00 93.88 89 LEU A N 1
ATOM 643 C CA . LEU A 1 89 ? -7.311 -3.917 18.250 1.00 93.88 89 LEU A CA 1
ATOM 644 C C . LEU A 1 89 ? -7.642 -2.446 18.569 1.00 93.88 89 LEU A C 1
ATOM 646 O O . LEU A 1 89 ? -6.953 -1.537 18.114 1.00 93.88 89 LEU A O 1
ATOM 650 N N . THR A 1 90 ? -8.660 -2.209 19.402 1.00 93.81 90 THR A N 1
ATOM 651 C CA . THR A 1 90 ? -9.015 -0.877 19.909 1.00 93.81 90 THR A CA 1
ATOM 652 C C . THR A 1 90 ? -7.862 -0.237 20.688 1.00 93.81 90 THR A C 1
ATOM 654 O O . THR A 1 90 ? -7.556 0.935 20.467 1.00 93.81 90 THR A O 1
ATOM 657 N N . ALA A 1 91 ? -7.196 -0.993 21.566 1.00 92.81 91 ALA A N 1
ATOM 658 C CA . ALA A 1 91 ? -6.051 -0.503 22.330 1.00 92.81 91 ALA A CA 1
ATOM 659 C C . ALA A 1 91 ? -4.895 -0.103 21.401 1.00 92.81 91 ALA A C 1
ATOM 661 O O . ALA A 1 91 ? -4.381 1.005 21.523 1.00 92.81 91 ALA A O 1
ATOM 662 N N . LYS A 1 92 ? -4.573 -0.941 20.406 1.00 95.62 92 LYS A N 1
ATOM 663 C CA . LYS A 1 92 ? -3.534 -0.652 19.402 1.00 95.62 92 LYS A CA 1
ATOM 664 C C . LYS A 1 92 ? -3.856 0.568 18.540 1.00 95.62 92 LYS A C 1
ATOM 666 O O . LYS A 1 92 ? -2.967 1.341 18.197 1.00 95.62 92 LYS A O 1
ATOM 671 N N . VAL A 1 93 ? -5.130 0.787 18.219 1.00 96.56 93 VAL A N 1
ATOM 672 C CA . VAL A 1 93 ? -5.565 1.998 17.511 1.00 96.56 93 VAL A CA 1
ATOM 673 C C . VAL A 1 93 ? -5.407 3.243 18.382 1.00 96.56 93 VAL A C 1
ATOM 675 O O . VAL A 1 93 ? -4.883 4.247 17.905 1.00 96.56 93 VAL A O 1
ATOM 678 N N . ASN A 1 94 ? -5.812 3.192 19.653 1.00 96.12 94 ASN A N 1
ATOM 679 C CA . ASN A 1 94 ? -5.627 4.318 20.572 1.00 96.12 94 ASN A CA 1
ATOM 680 C C . ASN A 1 94 ? -4.137 4.623 20.811 1.00 96.12 94 ASN A C 1
ATOM 682 O O . ASN A 1 94 ? -3.761 5.794 20.804 1.00 96.12 94 ASN A O 1
ATOM 686 N N . GLU A 1 95 ? -3.299 3.590 20.945 1.00 95.75 95 GLU A N 1
ATOM 687 C CA . GLU A 1 95 ? -1.835 3.700 20.985 1.00 95.75 95 GLU A CA 1
ATOM 688 C C . GLU A 1 95 ? -1.321 4.435 19.741 1.00 95.75 95 GLU A C 1
ATOM 690 O O . GLU A 1 95 ? -0.674 5.471 19.861 1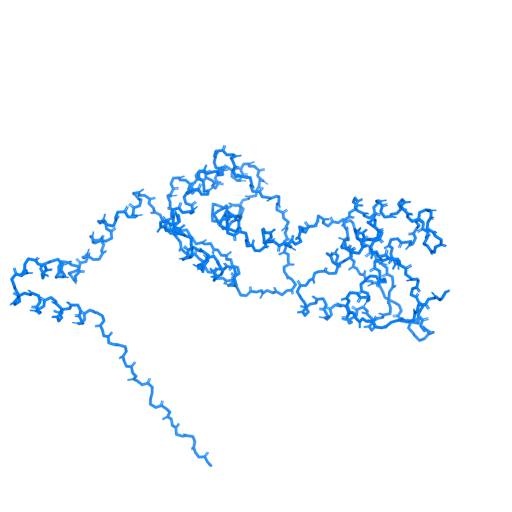.00 95.75 95 GLU A O 1
ATOM 695 N N . GLY A 1 96 ? -1.710 3.996 18.542 1.00 96.75 96 GLY A N 1
ATOM 696 C CA . GLY A 1 96 ? -1.294 4.628 17.289 1.00 96.75 96 GLY A CA 1
ATOM 697 C C . GLY A 1 96 ? -1.692 6.091 17.141 1.00 96.75 96 GLY A C 1
ATOM 698 O O . GLY A 1 96 ? -0.899 6.913 16.673 1.00 96.75 96 GLY A O 1
ATOM 699 N N . LEU A 1 97 ? -2.905 6.446 17.569 1.00 97.94 97 LEU A N 1
ATOM 700 C CA . LEU A 1 97 ? -3.351 7.840 17.583 1.00 97.94 97 LEU A CA 1
ATOM 701 C C . LEU A 1 97 ? -2.526 8.679 18.570 1.00 97.94 97 LEU A C 1
ATOM 703 O O . LEU A 1 97 ? -2.144 9.801 18.236 1.00 97.94 97 LEU A O 1
ATOM 707 N N . ALA A 1 98 ? -2.215 8.142 19.752 1.00 98.00 98 ALA A N 1
ATOM 708 C CA . ALA A 1 98 ? -1.376 8.818 20.739 1.00 98.00 98 ALA A CA 1
ATOM 709 C C . ALA A 1 98 ? 0.074 8.988 20.246 1.00 98.00 98 ALA A C 1
ATOM 711 O O . ALA A 1 98 ? 0.630 10.082 20.350 1.00 98.00 98 ALA A O 1
ATOM 712 N N . GLU A 1 99 ? 0.664 7.954 19.642 1.00 98.25 99 GLU A N 1
ATOM 713 C CA . GLU A 1 99 ? 2.001 7.995 19.036 1.00 98.25 99 GLU A CA 1
ATOM 714 C C . GLU A 1 99 ? 2.086 9.031 17.906 1.00 98.25 99 GLU A C 1
ATOM 716 O O . GLU A 1 99 ? 3.070 9.772 17.804 1.00 98.25 99 GLU A O 1
ATOM 721 N N . TYR A 1 100 ? 1.040 9.129 17.077 1.00 97.94 100 TYR A N 1
ATOM 722 C CA . TYR A 1 100 ? 0.946 10.147 16.031 1.00 97.94 100 TYR A CA 1
ATOM 723 C C . TYR A 1 100 ? 0.872 11.559 16.617 1.00 97.94 100 TYR A C 1
ATOM 725 O O . TYR A 1 100 ? 1.612 12.453 16.200 1.00 97.94 100 TYR A O 1
ATOM 733 N N . LEU A 1 101 ? 0.013 11.774 17.616 1.00 97.94 101 LEU A N 1
ATOM 734 C CA . LEU A 1 101 ? -0.123 13.065 18.292 1.00 97.94 101 LEU A CA 1
ATOM 735 C C . LEU A 1 101 ? 1.185 13.497 18.960 1.00 97.94 101 LEU A C 1
ATOM 737 O O . LEU A 1 101 ? 1.592 14.647 18.787 1.00 97.94 101 LEU A O 1
ATOM 741 N N . ALA A 1 102 ? 1.892 12.561 19.591 1.00 97.88 102 ALA A N 1
ATOM 742 C CA . ALA A 1 102 ? 3.210 12.774 20.183 1.00 97.88 102 ALA A CA 1
ATOM 743 C C . ALA A 1 102 ? 4.342 12.967 19.153 1.00 97.88 102 ALA A C 1
ATOM 745 O O . ALA A 1 102 ? 5.457 13.316 19.529 1.00 97.88 102 ALA A O 1
ATOM 746 N N . GLY A 1 103 ? 4.088 12.732 17.860 1.00 96.56 103 GLY A N 1
ATOM 747 C CA . GLY A 1 103 ? 5.083 12.861 16.789 1.00 96.56 103 GLY A CA 1
ATOM 748 C C . GLY A 1 103 ? 6.104 11.719 16.724 1.00 96.56 103 GLY A C 1
ATOM 749 O O . GLY A 1 103 ? 7.050 11.799 15.938 1.00 96.56 103 GLY A O 1
ATOM 750 N N . ARG A 1 104 ? 5.909 10.660 17.519 1.00 97.50 104 ARG A N 1
ATOM 751 C CA . ARG A 1 104 ? 6.738 9.445 17.516 1.00 97.50 104 ARG A CA 1
ATOM 752 C C . ARG A 1 104 ? 6.394 8.526 16.347 1.00 97.50 104 ARG A C 1
ATOM 754 O O . ARG A 1 104 ? 7.289 7.944 15.742 1.00 97.50 104 ARG A O 1
ATOM 761 N N . PHE A 1 105 ? 5.121 8.473 15.962 1.00 96.44 105 PHE A N 1
ATOM 762 C CA . PHE A 1 105 ? 4.699 7.897 14.689 1.00 96.44 105 PHE A CA 1
ATOM 763 C C . PHE A 1 105 ? 4.501 9.007 13.656 1.00 96.44 105 PHE A C 1
ATOM 765 O O . PHE A 1 105 ? 3.728 9.940 13.870 1.00 96.44 105 PHE A O 1
ATOM 772 N N . LYS A 1 106 ? 5.184 8.902 12.512 1.00 93.50 106 LYS A N 1
ATOM 773 C CA . LYS A 1 106 ? 5.011 9.823 11.385 1.00 93.50 106 LYS A CA 1
ATOM 774 C C . LYS A 1 106 ? 4.270 9.127 10.264 1.00 93.50 106 LYS A C 1
ATOM 776 O O . LYS A 1 106 ? 4.707 8.091 9.764 1.00 93.50 106 LYS A O 1
ATOM 781 N N . MET A 1 107 ? 3.171 9.737 9.836 1.00 89.44 107 MET A N 1
ATOM 782 C CA . MET A 1 107 ? 2.468 9.259 8.662 1.00 89.44 107 MET A CA 1
ATOM 783 C C . MET A 1 107 ? 3.345 9.434 7.416 1.00 89.44 107 MET A C 1
ATOM 785 O O . MET A 1 107 ? 3.863 10.525 7.171 1.00 89.44 107 MET A O 1
ATOM 789 N N . PRO A 1 108 ? 3.515 8.382 6.603 1.00 84.31 108 PRO A N 1
ATOM 790 C CA . PRO A 1 108 ? 4.248 8.499 5.354 1.00 84.31 108 PRO A CA 1
ATOM 791 C C . PRO A 1 108 ? 3.518 9.450 4.402 1.00 84.31 108 PRO A C 1
ATOM 793 O O . PRO A 1 108 ? 2.282 9.498 4.370 1.00 84.31 108 PRO A O 1
ATOM 796 N N . ARG A 1 109 ? 4.301 10.170 3.587 1.00 75.75 109 ARG A N 1
ATOM 797 C CA . ARG A 1 109 ? 3.775 11.108 2.591 1.00 75.75 109 ARG A CA 1
ATOM 798 C C . ARG A 1 109 ? 2.756 10.407 1.702 1.00 75.75 109 ARG A C 1
ATOM 800 O O . ARG A 1 109 ? 2.939 9.258 1.288 1.00 75.75 109 ARG A O 1
ATOM 807 N N . TRP A 1 110 ? 1.663 11.107 1.428 1.00 65.44 110 TRP A N 1
ATOM 808 C CA . TRP A 1 110 ? 0.608 10.537 0.622 1.00 65.44 110 TRP A CA 1
ATOM 809 C C . TRP A 1 110 ? 1.046 10.397 -0.830 1.00 65.44 110 TRP A C 1
ATOM 811 O O . TRP A 1 110 ? 1.501 11.356 -1.449 1.00 65.44 110 TRP A O 1
ATOM 821 N N . VAL A 1 111 ? 0.878 9.193 -1.363 1.00 62.16 111 VAL A N 1
ATOM 822 C CA . VAL A 1 111 ? 0.953 8.933 -2.794 1.00 62.16 111 VAL A CA 1
ATOM 823 C C . VAL A 1 111 ? -0.429 8.436 -3.172 1.00 62.16 111 VAL A C 1
ATOM 825 O O . VAL A 1 111 ? -0.880 7.413 -2.649 1.00 62.16 111 VAL A O 1
ATOM 828 N N . ASP A 1 112 ? -1.121 9.203 -4.007 1.00 56.53 112 ASP A N 1
ATOM 829 C CA . ASP A 1 112 ? -2.458 8.880 -4.487 1.00 56.53 112 ASP A CA 1
ATOM 830 C C . ASP A 1 112 ? -2.363 7.623 -5.366 1.00 56.53 112 ASP A C 1
ATOM 832 O O . ASP A 1 112 ? -2.028 7.667 -6.552 1.00 56.53 112 ASP A O 1
ATOM 836 N N . ARG A 1 113 ? -2.515 6.448 -4.748 1.00 57.03 113 ARG A N 1
ATOM 837 C CA . ARG A 1 113 ? -2.452 5.173 -5.457 1.00 57.03 113 ARG A CA 1
ATOM 838 C C . ARG A 1 113 ? -3.823 4.917 -6.069 1.00 57.03 113 ARG A C 1
ATOM 840 O O . ARG A 1 113 ? -4.704 4.365 -5.415 1.00 57.03 113 ARG A O 1
ATOM 847 N N . ARG A 1 114 ? -3.987 5.259 -7.349 1.00 55.00 114 ARG A N 1
ATOM 848 C CA . ARG A 1 114 ? -4.949 4.534 -8.188 1.00 55.00 114 ARG A CA 1
ATOM 849 C C . ARG A 1 114 ? -4.439 3.100 -8.289 1.00 55.00 114 ARG A C 1
ATOM 851 O O . ARG A 1 114 ? -3.431 2.857 -8.949 1.00 55.00 114 ARG A O 1
ATOM 858 N N . SER A 1 115 ? -5.067 2.194 -7.545 1.00 53.47 115 SER A N 1
ATOM 859 C CA . SER A 1 115 ? -4.818 0.762 -7.700 1.00 53.47 115 SER A CA 1
ATOM 860 C C . SER A 1 115 ? -5.207 0.355 -9.119 1.00 53.47 115 SER A C 1
ATOM 862 O O . SER A 1 115 ? -6.242 0.806 -9.611 1.00 53.47 115 SER A O 1
ATOM 864 N N . VAL A 1 116 ? -4.372 -0.451 -9.779 1.00 54.62 116 VAL A N 1
ATOM 865 C CA . VAL A 1 116 ? -4.627 -0.945 -11.146 1.00 54.62 116 VAL A CA 1
ATOM 866 C C . VAL A 1 116 ? -5.800 -1.926 -11.144 1.00 54.62 116 VAL A C 1
ATOM 868 O O . VAL A 1 116 ? -6.590 -1.933 -12.083 1.00 54.62 116 VAL A O 1
ATOM 871 N N . GLN A 1 117 ? -5.984 -2.651 -10.037 1.00 58.41 117 GLN A N 1
ATOM 872 C CA . GLN A 1 117 ? -7.201 -3.402 -9.754 1.00 58.41 117 GLN A CA 1
ATOM 873 C C . GLN A 1 117 ? -7.858 -2.891 -8.466 1.00 58.41 117 GLN A C 1
ATOM 875 O O . GLN A 1 117 ? -7.186 -2.792 -7.432 1.00 58.41 117 GLN A O 1
ATOM 880 N N . PRO A 1 118 ? -9.150 -2.532 -8.484 1.00 66.00 118 PRO A N 1
ATOM 881 C CA . PRO A 1 118 ? -9.861 -2.185 -7.267 1.00 66.00 118 PRO A CA 1
ATOM 882 C C . PRO A 1 118 ? -10.079 -3.459 -6.444 1.00 66.00 118 PRO A C 1
ATOM 884 O O . PRO A 1 118 ? -11.039 -4.190 -6.660 1.00 66.00 118 PRO A O 1
ATOM 887 N N . GLU A 1 119 ? -9.189 -3.731 -5.488 1.00 79.75 119 GLU A N 1
ATOM 888 C CA . GLU A 1 119 ? -9.484 -4.709 -4.443 1.00 79.75 119 GLU A CA 1
ATOM 889 C C . GLU A 1 119 ? -10.738 -4.255 -3.682 1.00 79.75 119 GLU A C 1
ATOM 891 O O . GLU A 1 119 ? -10.908 -3.058 -3.399 1.00 79.75 119 GLU A O 1
ATOM 896 N N . ALA A 1 120 ? -11.621 -5.206 -3.360 1.00 87.75 120 ALA A N 1
ATOM 897 C CA . ALA A 1 120 ? -12.801 -4.934 -2.558 1.00 87.75 120 ALA A CA 1
ATOM 898 C C . ALA A 1 120 ? -12.378 -4.263 -1.248 1.00 87.75 120 ALA A C 1
ATOM 900 O O . ALA A 1 120 ? -11.532 -4.764 -0.501 1.00 87.75 120 ALA A O 1
ATOM 901 N N . ARG A 1 121 ? -12.953 -3.089 -0.983 1.00 91.56 121 ARG A N 1
ATOM 902 C CA . ARG A 1 121 ? -12.690 -2.368 0.255 1.00 91.56 121 ARG A CA 1
ATOM 903 C C . ARG A 1 121 ? -13.800 -2.622 1.255 1.00 91.56 121 ARG A C 1
ATOM 905 O O . ARG A 1 121 ? -14.982 -2.586 0.921 1.00 91.56 121 ARG A O 1
ATOM 912 N N . VAL A 1 122 ? -13.399 -2.837 2.494 1.00 96.06 122 VAL A N 1
ATOM 913 C CA . VAL A 1 122 ? -14.261 -3.227 3.603 1.00 96.06 122 VAL A CA 1
ATOM 914 C C . VAL A 1 122 ? -13.963 -2.349 4.811 1.00 96.06 122 VAL A C 1
ATOM 916 O O . VAL A 1 122 ? -12.865 -1.810 4.963 1.00 96.06 122 VAL A O 1
ATOM 919 N N . ASN A 1 123 ? -14.946 -2.207 5.696 1.00 97.25 123 ASN A N 1
ATOM 920 C CA . ASN A 1 123 ? -14.766 -1.453 6.930 1.00 97.25 123 ASN A CA 1
ATOM 921 C C . ASN A 1 123 ? -14.204 -2.356 8.031 1.00 97.25 123 ASN A C 1
ATOM 923 O O . ASN A 1 123 ? -14.835 -3.337 8.431 1.00 97.25 123 ASN A O 1
ATOM 927 N N . LEU A 1 124 ? -13.044 -1.982 8.563 1.00 97.31 124 LEU A N 1
ATOM 928 C CA . LEU A 1 124 ? -12.561 -2.449 9.856 1.00 97.31 124 LEU A CA 1
ATOM 929 C C . LEU A 1 124 ? -13.051 -1.471 10.929 1.00 97.31 124 LEU A C 1
ATOM 931 O O . LEU A 1 124 ? -12.604 -0.329 10.986 1.00 97.31 124 LEU A O 1
ATOM 935 N N . ASN A 1 125 ? -14.015 -1.913 11.733 1.00 96.69 125 ASN A N 1
ATOM 936 C CA . ASN A 1 125 ? -14.657 -1.106 12.770 1.00 96.69 125 ASN A CA 1
ATOM 937 C C . ASN A 1 125 ? -13.967 -1.330 14.121 1.00 96.69 125 ASN A C 1
ATOM 939 O O . ASN A 1 125 ? -13.777 -2.479 14.523 1.00 96.69 125 ASN A O 1
ATOM 943 N N . VAL A 1 126 ? -13.607 -0.247 14.812 1.00 95.19 126 VAL A N 1
ATOM 944 C CA . VAL A 1 126 ? -12.964 -0.272 16.141 1.00 95.19 126 VAL A CA 1
ATOM 945 C C . VAL A 1 126 ? -13.540 0.821 17.042 1.00 95.19 126 VAL A C 1
ATOM 947 O O . VAL A 1 126 ? -13.948 1.874 16.558 1.00 95.19 126 VAL A O 1
ATOM 950 N N . MET A 1 127 ? -13.546 0.610 18.359 1.00 93.50 127 MET A N 1
ATOM 951 C CA . MET A 1 127 ? -14.114 1.562 19.328 1.00 93.50 127 MET A CA 1
ATOM 952 C C . MET A 1 127 ? -13.058 2.547 19.850 1.00 93.50 127 MET A C 1
ATOM 954 O O . MET A 1 127 ? -12.656 2.496 21.009 1.00 93.50 127 MET A O 1
ATOM 958 N N . ALA A 1 128 ? -12.575 3.445 18.993 1.00 94.12 128 ALA A N 1
ATOM 959 C CA . ALA A 1 128 ? -11.495 4.372 19.340 1.00 94.12 128 ALA A CA 1
ATOM 960 C C . ALA A 1 128 ? -11.954 5.530 20.249 1.00 94.12 128 ALA A C 1
ATOM 962 O O . ALA A 1 128 ? -13.106 5.977 20.199 1.00 94.12 128 ALA A O 1
ATOM 963 N N . SER A 1 129 ? -11.023 6.082 21.031 1.00 95.12 129 SER A N 1
ATOM 964 C CA . SER A 1 129 ? -11.236 7.295 21.831 1.00 95.12 129 SER A CA 1
ATOM 965 C C . SER A 1 129 ? -11.628 8.473 20.934 1.00 95.12 129 SER A C 1
ATOM 967 O O . SER A 1 129 ? -10.905 8.826 19.995 1.00 95.12 129 SER A O 1
ATOM 969 N N . LYS A 1 130 ? -12.772 9.112 21.218 1.00 94.44 130 LYS A N 1
ATOM 970 C CA . LYS A 1 130 ? -13.244 10.281 20.458 1.00 94.44 130 LYS A CA 1
ATOM 971 C C . LYS A 1 130 ? -12.284 11.460 20.578 1.00 94.44 130 LYS A C 1
ATOM 973 O O . LYS A 1 130 ? -12.069 12.153 19.584 1.00 94.44 130 LYS A O 1
ATOM 978 N N . LEU A 1 131 ? -11.688 11.669 21.755 1.00 95.06 131 LEU A N 1
ATOM 979 C CA . LEU A 1 131 ? -10.735 12.755 21.985 1.00 95.06 131 LEU A CA 1
ATOM 980 C C . LEU A 1 131 ? -9.492 12.587 21.102 1.00 95.06 131 LEU A C 1
ATOM 982 O O . LEU A 1 131 ? -9.192 13.480 20.310 1.00 95.06 131 LEU A O 1
ATOM 986 N N . LEU A 1 132 ? -8.841 11.418 21.165 1.00 96.69 132 LEU A N 1
ATOM 987 C CA . LEU A 1 132 ? -7.652 11.124 20.356 1.00 96.69 132 LEU A CA 1
ATOM 988 C C . LEU A 1 132 ? -7.964 11.197 18.858 1.00 96.69 132 LEU A C 1
ATOM 990 O O . LEU A 1 132 ? -7.215 11.795 18.093 1.00 96.69 132 LEU A O 1
ATOM 994 N N . SER A 1 133 ? -9.099 10.633 18.437 1.00 96.81 133 SER A N 1
ATOM 995 C CA . SER A 1 133 ? -9.540 10.658 17.039 1.00 96.81 133 SER A CA 1
ATOM 996 C C . SER A 1 133 ? -9.770 12.084 16.524 1.00 96.81 133 SER A C 1
ATOM 998 O O . SER A 1 133 ? -9.350 12.426 15.415 1.00 96.81 133 SER A O 1
ATOM 1000 N N . THR A 1 134 ? -10.388 12.943 17.337 1.00 96.19 134 THR A N 1
ATOM 1001 C CA . THR A 1 134 ? -10.639 14.346 16.978 1.00 96.19 134 THR A CA 1
ATOM 1002 C C . THR A 1 134 ? -9.327 15.117 16.864 1.00 96.19 134 THR A C 1
ATOM 1004 O O . THR A 1 134 ? -9.084 15.760 15.844 1.00 96.19 134 THR A O 1
ATOM 1007 N N . GLN A 1 135 ? -8.445 14.991 17.859 1.00 97.25 135 GLN A N 1
ATOM 1008 C CA . GLN A 1 135 ? -7.140 15.657 17.860 1.00 97.25 135 GLN A CA 1
ATOM 1009 C C . GLN A 1 135 ? -6.262 15.195 16.691 1.00 97.25 135 GLN A C 1
ATOM 1011 O O . GLN A 1 135 ? -5.655 16.020 16.011 1.00 97.25 135 GLN A O 1
ATOM 1016 N N . ALA A 1 136 ? -6.215 13.887 16.416 1.00 97.38 136 ALA A N 1
ATOM 1017 C CA . ALA A 1 136 ? -5.425 13.341 15.316 1.00 97.38 136 ALA A CA 1
ATOM 1018 C C . ALA A 1 136 ? -5.949 13.815 13.953 1.00 97.38 136 ALA A C 1
ATOM 1020 O O . ALA A 1 136 ? -5.152 14.128 13.073 1.00 97.38 136 ALA A O 1
ATOM 1021 N N . THR A 1 137 ? -7.274 13.909 13.790 1.00 96.62 137 THR A N 1
ATOM 1022 C CA . THR A 1 137 ? -7.904 14.448 12.573 1.00 96.62 137 THR A CA 1
ATOM 1023 C C . THR A 1 137 ? -7.558 15.921 12.360 1.00 96.62 137 THR A C 1
ATOM 1025 O O . THR A 1 137 ? -7.285 16.329 11.234 1.00 96.62 137 THR A O 1
ATOM 1028 N N . GLU A 1 138 ? -7.547 16.721 13.424 1.00 96.38 138 GLU A N 1
ATOM 1029 C CA . GLU A 1 138 ? -7.173 18.131 13.328 1.00 96.38 138 GLU A CA 1
ATOM 1030 C C . GLU A 1 138 ? -5.689 18.288 12.969 1.00 96.38 138 GLU A C 1
ATOM 1032 O O . GLU A 1 138 ? -5.355 18.965 11.997 1.00 96.38 138 GLU A O 1
ATOM 1037 N N . LYS A 1 139 ? -4.804 17.564 13.666 1.00 96.38 139 LYS A N 1
ATOM 1038 C CA . LYS A 1 139 ? -3.360 17.577 13.398 1.00 96.38 139 LYS A CA 1
ATOM 1039 C C . LYS A 1 139 ? -3.036 17.196 11.950 1.00 96.38 139 LYS A C 1
ATOM 1041 O O . LYS A 1 139 ? -2.312 17.924 11.277 1.00 96.38 139 LYS A O 1
ATOM 1046 N N . ILE A 1 140 ? -3.612 16.108 11.430 1.00 94.12 140 ILE A N 1
ATOM 1047 C CA . ILE A 1 140 ? -3.316 15.671 10.056 1.00 94.12 140 ILE A CA 1
ATOM 1048 C C . ILE A 1 140 ? -3.816 16.668 9.007 1.00 94.12 140 ILE A C 1
ATOM 1050 O O . ILE A 1 140 ? -3.160 16.861 7.984 1.00 94.12 140 ILE A O 1
ATOM 1054 N N . ARG A 1 141 ? -4.943 17.346 9.250 1.00 93.75 141 ARG A N 1
ATOM 1055 C CA . ARG A 1 141 ? -5.445 18.398 8.353 1.00 93.75 141 ARG A CA 1
ATOM 1056 C C . ARG A 1 141 ? -4.523 19.609 8.332 1.00 93.75 141 ARG A C 1
ATOM 1058 O O . ARG A 1 141 ? -4.301 20.164 7.260 1.00 93.75 141 ARG A O 1
ATOM 1065 N N . GLN A 1 142 ? -3.970 19.987 9.482 1.00 93.19 142 GLN A N 1
ATOM 1066 C CA . GLN A 1 142 ? -2.994 21.072 9.579 1.00 93.19 142 GLN A CA 1
ATOM 1067 C C . GLN A 1 142 ? -1.682 20.719 8.866 1.00 93.19 142 GLN A C 1
ATOM 1069 O O . GLN A 1 142 ? -1.162 21.541 8.121 1.00 93.19 142 GLN A O 1
ATOM 1074 N N . GLU A 1 143 ? -1.182 19.491 9.034 1.00 91.00 143 GLU A N 1
ATOM 1075 C CA . GLU A 1 143 ? 0.082 19.042 8.429 1.00 91.00 143 GLU A CA 1
ATOM 1076 C C . GLU A 1 143 ? -0.004 18.820 6.910 1.00 91.00 143 GLU A C 1
ATOM 1078 O O . GLU A 1 143 ? 0.975 19.026 6.196 1.00 91.00 143 GLU A O 1
ATOM 1083 N N . THR A 1 144 ? -1.150 18.355 6.404 1.00 87.12 144 THR A N 1
ATOM 1084 C CA . THR A 1 144 ? -1.294 17.949 4.992 1.00 87.12 144 THR A CA 1
ATOM 1085 C C . THR A 1 144 ? -2.073 18.939 4.136 1.00 87.12 144 THR A C 1
ATOM 1087 O O . THR A 1 144 ? -2.044 18.829 2.912 1.00 87.12 144 THR A O 1
ATOM 1090 N N . HIS A 1 145 ? -2.807 19.864 4.761 1.00 88.00 145 HIS A N 1
ATOM 1091 C CA . HIS A 1 145 ? -3.828 20.698 4.120 1.00 88.00 145 HIS A CA 1
ATOM 1092 C C . HIS A 1 145 ? -4.917 19.900 3.367 1.00 88.00 145 HIS A C 1
ATOM 1094 O O . HIS A 1 145 ? -5.684 20.471 2.589 1.00 88.00 145 HIS A O 1
ATOM 1100 N N . ASP A 1 146 ? -5.036 18.587 3.608 1.00 83.38 146 ASP A N 1
ATOM 1101 C CA . ASP A 1 146 ? -6.035 17.722 2.982 1.00 83.38 146 ASP A CA 1
ATOM 1102 C C . ASP A 1 146 ? -7.281 17.595 3.869 1.00 83.38 146 ASP A C 1
ATOM 1104 O O . ASP A 1 146 ? -7.257 17.015 4.955 1.00 83.38 146 ASP A O 1
ATOM 1108 N N . ARG A 1 147 ? -8.424 18.086 3.376 1.00 85.00 147 ARG A N 1
ATOM 1109 C CA . ARG A 1 147 ? -9.717 17.985 4.077 1.00 85.00 147 ARG A CA 1
ATOM 1110 C C . ARG A 1 147 ? -10.215 16.543 4.224 1.00 85.00 147 ARG A C 1
ATOM 1112 O O . ARG A 1 147 ? -11.053 16.284 5.089 1.00 85.00 147 ARG A O 1
ATOM 1119 N N . ARG A 1 148 ? -9.730 15.618 3.390 1.00 84.19 148 ARG A N 1
ATOM 1120 C CA . ARG A 1 148 ? -10.076 14.187 3.425 1.00 84.19 148 ARG A CA 1
ATOM 1121 C C . ARG A 1 148 ? -9.217 13.400 4.413 1.00 84.19 148 ARG A C 1
ATOM 1123 O O . ARG A 1 148 ? -9.512 12.233 4.678 1.00 84.19 148 ARG A O 1
ATOM 1130 N N . ALA A 1 149 ? -8.181 14.017 4.976 1.00 86.44 149 ALA A N 1
ATOM 1131 C CA . ALA A 1 149 ? -7.378 13.407 6.016 1.00 86.44 149 ALA A CA 1
ATOM 1132 C C . ALA A 1 149 ? -8.231 13.141 7.273 1.00 86.44 149 ALA A C 1
ATOM 1134 O O . ALA A 1 149 ? -9.026 13.982 7.701 1.00 86.44 149 ALA A O 1
ATOM 1135 N N . SER A 1 150 ? -8.097 11.937 7.836 1.00 94.62 150 SER A N 1
ATOM 1136 C CA . SER A 1 150 ? -8.891 11.465 8.976 1.00 94.62 150 SER A CA 1
ATOM 1137 C C . SER A 1 150 ? -8.054 10.615 9.927 1.00 94.62 150 SER A C 1
ATOM 1139 O O . SER A 1 150 ? -7.095 9.961 9.517 1.00 94.62 150 SER A O 1
ATOM 1141 N N . SER A 1 151 ? -8.447 10.567 11.197 1.00 96.75 151 SER A N 1
ATOM 1142 C CA . SER A 1 151 ? -7.857 9.671 12.199 1.00 96.75 151 SER A CA 1
ATOM 1143 C C . SER A 1 151 ? -7.976 8.189 11.839 1.00 96.75 151 SER A C 1
ATOM 1145 O O . SER A 1 151 ? -7.070 7.423 12.146 1.00 96.75 151 SER A O 1
ATOM 1147 N N . ALA A 1 152 ? -9.036 7.778 11.131 1.00 96.75 152 ALA A N 1
ATOM 1148 C CA . ALA A 1 152 ? -9.191 6.409 10.627 1.00 96.75 152 ALA A CA 1
ATOM 1149 C C . ALA A 1 152 ? -8.006 5.998 9.743 1.00 96.75 152 ALA A C 1
ATOM 1151 O O . ALA A 1 152 ? -7.542 4.862 9.779 1.00 96.75 152 ALA A O 1
ATOM 1152 N N . ARG A 1 153 ? -7.476 6.952 8.979 1.00 94.00 153 ARG A N 1
ATOM 1153 C CA . ARG A 1 153 ? -6.298 6.748 8.148 1.00 94.00 153 ARG A CA 1
ATOM 1154 C C . ARG A 1 153 ? -5.028 6.583 8.982 1.00 94.00 153 ARG A C 1
ATOM 1156 O O . ARG A 1 153 ? -4.249 5.682 8.699 1.00 94.00 153 ARG A O 1
ATOM 1163 N N . VAL A 1 154 ? -4.832 7.435 9.991 1.00 96.62 154 VAL A N 1
ATOM 1164 C CA . VAL A 1 154 ? -3.704 7.332 10.935 1.00 96.62 154 VAL A CA 1
ATOM 1165 C C . VAL A 1 154 ? -3.722 5.963 11.613 1.00 96.62 154 VAL A C 1
ATOM 1167 O O . VAL A 1 154 ? -2.707 5.276 11.636 1.00 96.62 154 VAL A O 1
ATOM 1170 N N . ALA A 1 155 ? -4.894 5.550 12.099 1.00 97.56 155 ALA A N 1
ATOM 1171 C CA . ALA A 1 155 ? -5.112 4.272 12.760 1.00 97.56 155 ALA A CA 1
ATOM 1172 C C . ALA A 1 155 ? -4.783 3.086 11.845 1.00 97.56 155 ALA A C 1
ATOM 1174 O O . ALA A 1 155 ? -3.986 2.231 12.221 1.00 97.56 155 ALA A O 1
ATOM 1175 N N . ALA A 1 156 ? -5.339 3.058 10.629 1.00 96.44 156 ALA A N 1
ATOM 1176 C CA . ALA A 1 156 ? -5.057 1.999 9.662 1.00 96.44 156 ALA A CA 1
ATOM 1177 C C . ALA A 1 156 ? -3.557 1.906 9.352 1.00 96.44 156 ALA A C 1
ATOM 1179 O O . ALA A 1 156 ? -2.991 0.816 9.320 1.00 96.44 156 ALA A O 1
ATOM 1180 N N . GLU A 1 157 ? -2.902 3.054 9.177 1.00 95.62 157 GLU A N 1
ATOM 1181 C CA . GLU A 1 157 ? -1.489 3.085 8.831 1.00 95.62 157 GLU A CA 1
ATOM 1182 C C . GLU A 1 157 ? -0.578 2.665 9.979 1.00 95.62 157 GLU A C 1
ATOM 1184 O O . GLU A 1 157 ? 0.412 1.971 9.761 1.00 95.62 157 GLU A O 1
ATOM 1189 N N . TYR A 1 158 ? -0.934 3.037 11.205 1.00 97.31 158 TYR A N 1
ATOM 1190 C CA . TYR A 1 158 ? -0.231 2.576 12.389 1.00 97.31 158 TYR A CA 1
ATOM 1191 C C . TYR A 1 158 ? -0.354 1.059 12.553 1.00 97.31 158 TYR A C 1
ATOM 1193 O O . TYR A 1 158 ? 0.645 0.392 12.794 1.00 97.31 158 TYR A O 1
ATOM 1201 N N . LEU A 1 159 ? -1.545 0.485 12.348 1.00 97.38 159 LEU A N 1
ATOM 1202 C CA . LEU A 1 159 ? -1.732 -0.969 12.400 1.00 97.38 159 LEU A CA 1
ATOM 1203 C C . LEU A 1 159 ? -0.872 -1.689 11.354 1.00 97.38 159 LEU A C 1
ATOM 1205 O O . LEU A 1 159 ? -0.214 -2.677 11.675 1.00 97.38 159 LEU A O 1
ATOM 1209 N N . MET A 1 160 ? -0.820 -1.173 10.122 1.00 96.12 160 MET A N 1
ATOM 1210 C CA . MET A 1 160 ? 0.052 -1.727 9.084 1.00 96.12 160 MET A CA 1
ATOM 1211 C C . MET A 1 160 ? 1.539 -1.594 9.445 1.00 96.12 160 MET A C 1
ATOM 1213 O O . MET A 1 160 ? 2.312 -2.516 9.197 1.00 96.12 160 MET A O 1
ATOM 1217 N N . PHE A 1 161 ? 1.949 -0.474 10.044 1.00 95.69 161 PHE A N 1
ATOM 1218 C CA . PHE A 1 161 ? 3.325 -0.249 10.494 1.00 95.69 161 PHE A CA 1
ATOM 1219 C C . PHE A 1 161 ? 3.740 -1.197 11.626 1.00 95.69 161 PHE A C 1
ATOM 1221 O O . PHE A 1 161 ? 4.842 -1.760 11.592 1.00 95.69 161 PHE A O 1
ATOM 1228 N N . THR A 1 162 ? 2.858 -1.369 12.609 1.00 96.38 162 THR A N 1
ATOM 1229 C CA . THR A 1 162 ? 3.068 -2.210 13.790 1.00 96.38 162 THR A CA 1
ATOM 1230 C C . THR A 1 162 ? 3.164 -3.677 13.397 1.00 96.38 162 THR A C 1
ATOM 1232 O O . THR A 1 162 ? 4.124 -4.343 13.773 1.00 96.38 162 THR A O 1
ATOM 1235 N N . TYR A 1 163 ? 2.244 -4.157 12.557 1.00 96.44 163 TYR A N 1
ATOM 1236 C CA . TYR A 1 163 ? 2.202 -5.558 12.132 1.00 96.44 163 TYR A CA 1
ATOM 1237 C C . TYR A 1 163 ? 3.022 -5.872 10.878 1.00 96.44 163 TYR A C 1
ATOM 1239 O O . TYR A 1 163 ? 2.961 -6.993 10.386 1.00 96.44 163 TYR A O 1
ATOM 1247 N N . LYS A 1 164 ? 3.792 -4.905 10.356 1.00 95.50 164 LYS A N 1
ATOM 1248 C CA . LYS A 1 164 ? 4.602 -5.064 9.135 1.00 95.50 164 LYS A CA 1
ATOM 1249 C C . LYS A 1 164 ? 3.765 -5.604 7.970 1.00 95.50 164 LYS A C 1
ATOM 1251 O O . LYS A 1 164 ? 4.065 -6.640 7.392 1.00 95.50 164 LYS A O 1
ATOM 1256 N N . LEU A 1 165 ? 2.690 -4.892 7.636 1.00 93.12 165 LEU A N 1
ATOM 1257 C CA . LEU A 1 165 ? 1.752 -5.261 6.573 1.00 93.12 165 LEU A CA 1
ATOM 1258 C C . LEU A 1 165 ? 1.790 -4.270 5.408 1.00 93.12 165 LEU A C 1
ATOM 1260 O O . LEU A 1 165 ? 2.188 -3.109 5.552 1.00 93.12 165 LEU A O 1
ATOM 1264 N N . GLY A 1 166 ? 1.334 -4.726 4.240 1.00 88.69 166 GLY A N 1
ATOM 1265 C CA . GLY A 1 166 ? 1.293 -3.935 3.011 1.00 88.69 166 GLY A CA 1
ATOM 1266 C C . GLY A 1 166 ? 2.648 -3.297 2.706 1.00 88.69 166 GLY A C 1
ATOM 1267 O O . GLY A 1 166 ? 3.636 -3.990 2.506 1.00 88.69 166 GLY A O 1
ATOM 1268 N N . ARG A 1 167 ? 2.717 -1.961 2.712 1.00 86.12 167 ARG A N 1
ATOM 1269 C CA . ARG A 1 167 ? 3.964 -1.219 2.436 1.00 86.12 167 ARG A CA 1
ATOM 1270 C C . ARG A 1 167 ? 5.052 -1.344 3.509 1.00 86.12 167 ARG A C 1
ATOM 1272 O O . ARG A 1 167 ? 6.153 -0.856 3.286 1.00 86.12 167 ARG A O 1
ATOM 1279 N N . TYR A 1 168 ? 4.731 -1.916 4.666 1.00 90.19 168 TYR A N 1
ATOM 1280 C CA . TYR A 1 168 ? 5.680 -2.149 5.754 1.00 90.19 168 TYR A CA 1
ATOM 1281 C C . TYR A 1 168 ? 6.082 -3.617 5.885 1.00 90.19 168 TYR A C 1
ATOM 1283 O O . TYR A 1 168 ? 6.835 -3.944 6.801 1.00 90.19 168 TYR A O 1
ATOM 1291 N N . ALA A 1 169 ? 5.565 -4.497 5.021 1.00 91.62 169 ALA A N 1
ATOM 1292 C CA . ALA A 1 169 ? 5.944 -5.901 5.038 1.00 91.62 169 ALA A CA 1
ATOM 1293 C C . ALA A 1 169 ? 7.431 -6.088 4.705 1.00 91.62 169 ALA A C 1
ATOM 1295 O O . ALA A 1 169 ? 8.001 -5.278 3.970 1.00 91.62 169 ALA A O 1
ATOM 1296 N N . PRO A 1 170 ? 8.090 -7.133 5.236 1.00 87.12 170 PRO A N 1
ATOM 1297 C CA . PRO A 1 170 ? 9.433 -7.494 4.802 1.00 87.12 170 PRO A CA 1
ATOM 1298 C C . PRO A 1 170 ? 9.464 -7.679 3.280 1.00 87.12 170 PRO A C 1
ATOM 1300 O O . PRO A 1 170 ? 8.616 -8.369 2.721 1.00 87.12 170 PRO A O 1
ATOM 1303 N N . GLY A 1 171 ? 10.400 -7.012 2.604 1.00 84.06 171 GLY A N 1
ATOM 1304 C CA . GLY A 1 171 ? 10.473 -7.011 1.138 1.00 84.06 171 GLY A CA 1
ATOM 1305 C C . GLY A 1 171 ? 9.431 -6.129 0.435 1.00 84.06 171 GLY A C 1
ATOM 1306 O O . GLY A 1 171 ? 9.389 -6.102 -0.794 1.00 84.06 171 GLY A O 1
ATOM 1307 N N . ALA A 1 172 ? 8.603 -5.378 1.171 1.00 82.38 172 ALA A N 1
ATOM 1308 C CA . ALA A 1 172 ? 7.663 -4.448 0.562 1.00 82.38 172 ALA A CA 1
ATOM 1309 C C . ALA A 1 172 ? 8.404 -3.339 -0.189 1.00 82.38 172 ALA A C 1
ATOM 1311 O O . ALA A 1 172 ? 9.244 -2.622 0.358 1.00 82.38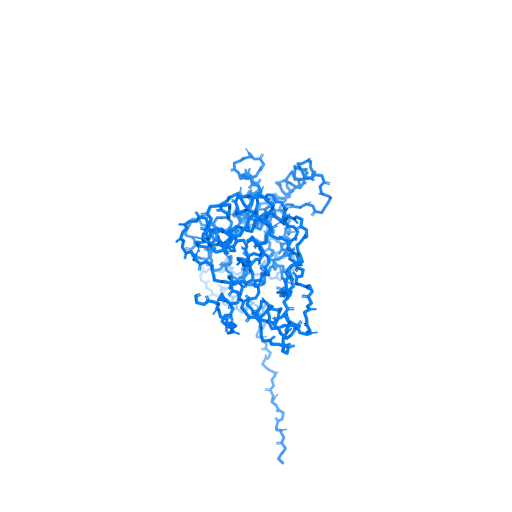 172 ALA A O 1
ATOM 1312 N N . ARG A 1 173 ? 8.031 -3.154 -1.454 1.00 75.06 173 ARG A N 1
ATOM 1313 C CA . ARG A 1 173 ? 8.594 -2.109 -2.305 1.00 75.06 173 ARG A CA 1
ATOM 1314 C C . ARG A 1 173 ? 8.019 -0.752 -1.898 1.00 75.06 173 ARG A C 1
ATOM 1316 O O . ARG A 1 173 ? 6.802 -0.520 -1.942 1.00 75.06 173 ARG A O 1
ATOM 1323 N N . VAL A 1 174 ? 8.892 0.177 -1.510 1.00 75.25 174 VAL A N 1
ATOM 1324 C CA . VAL A 1 174 ? 8.498 1.572 -1.287 1.00 75.25 174 VAL A CA 1
ATOM 1325 C C . VAL A 1 174 ? 8.241 2.198 -2.651 1.00 75.25 174 VAL A C 1
ATOM 1327 O O . VAL A 1 174 ? 9.169 2.444 -3.414 1.00 75.25 174 VAL A O 1
ATOM 1330 N N . ALA A 1 175 ? 6.971 2.456 -2.968 1.00 77.69 175 ALA A N 1
ATOM 1331 C CA . ALA A 1 175 ? 6.635 3.144 -4.210 1.00 77.69 175 ALA A CA 1
ATOM 1332 C C . ALA A 1 175 ? 7.304 4.521 -4.232 1.00 77.69 175 ALA A C 1
ATOM 1334 O O . ALA A 1 175 ? 7.019 5.374 -3.385 1.00 77.69 175 ALA A O 1
ATOM 1335 N N . LEU A 1 176 ? 8.169 4.725 -5.217 1.00 85.44 176 LEU A N 1
ATOM 1336 C CA . LEU A 1 176 ? 8.812 6.004 -5.458 1.00 85.44 176 LEU A CA 1
ATOM 1337 C C . LEU A 1 176 ? 7.792 7.012 -6.016 1.00 85.44 176 LEU A C 1
ATOM 1339 O O . LEU A 1 176 ? 6.795 6.617 -6.636 1.00 85.44 176 LEU A O 1
ATOM 1343 N N . PRO A 1 177 ? 7.992 8.325 -5.790 1.00 85.69 177 PRO A N 1
ATOM 1344 C CA . PRO A 1 177 ? 7.127 9.328 -6.388 1.00 85.69 177 PRO A CA 1
ATOM 1345 C C . PRO A 1 177 ? 7.229 9.256 -7.914 1.00 85.69 177 PRO A C 1
ATOM 1347 O O . PRO A 1 177 ? 8.316 9.061 -8.460 1.00 85.69 177 PRO A O 1
ATOM 1350 N N . GLN A 1 178 ? 6.088 9.412 -8.587 1.00 89.75 178 GLN A N 1
ATOM 1351 C CA . GLN A 1 178 ? 6.037 9.478 -10.045 1.00 89.75 178 GLN A CA 1
ATOM 1352 C C . GLN A 1 178 ? 6.787 10.715 -10.528 1.00 89.75 178 GLN A C 1
ATOM 1354 O O . GLN A 1 178 ? 6.585 11.802 -9.985 1.00 89.75 178 GLN A O 1
ATOM 1359 N N . GLY A 1 179 ? 7.629 10.537 -11.538 1.00 93.94 179 GLY A N 1
ATOM 1360 C CA . GLY A 1 179 ? 8.265 11.641 -12.236 1.00 93.94 179 GLY A CA 1
ATOM 1361 C C . GLY A 1 179 ? 7.439 12.131 -13.417 1.00 93.94 179 GLY A C 1
ATOM 1362 O O . GLY A 1 179 ? 6.241 11.845 -13.559 1.00 93.94 179 GLY A O 1
ATOM 1363 N N . ALA A 1 180 ? 8.103 12.877 -14.288 1.00 95.31 180 ALA A N 1
ATOM 1364 C CA . ALA A 1 180 ? 7.526 13.345 -15.528 1.00 95.31 180 ALA A CA 1
ATOM 1365 C C . ALA A 1 180 ? 7.240 12.183 -16.500 1.00 95.31 180 ALA A C 1
ATOM 1367 O O . ALA A 1 180 ? 7.781 11.080 -16.420 1.00 95.31 180 ALA A O 1
ATOM 1368 N N . GLU A 1 181 ? 6.340 12.447 -17.441 1.00 97.00 181 GLU A N 1
ATOM 1369 C CA . GLU A 1 181 ? 5.916 11.462 -18.427 1.00 97.00 181 GLU A CA 1
ATOM 1370 C C . GLU A 1 181 ? 7.042 11.108 -19.398 1.00 97.00 181 GLU A C 1
ATOM 1372 O O . GLU A 1 181 ? 7.784 11.981 -19.857 1.00 97.00 181 GLU A O 1
ATOM 1377 N N . ARG A 1 182 ? 7.173 9.816 -19.691 1.00 96.31 182 ARG A N 1
ATOM 1378 C CA . ARG A 1 182 ? 8.088 9.250 -20.680 1.00 96.31 182 ARG A CA 1
ATOM 1379 C C . ARG A 1 182 ? 7.277 8.371 -21.622 1.00 96.31 182 ARG A C 1
ATOM 1381 O O . ARG A 1 182 ? 6.375 7.659 -21.182 1.00 96.31 182 ARG A O 1
ATOM 1388 N N . ASN A 1 183 ? 7.604 8.454 -22.905 1.00 97.38 183 ASN A N 1
ATOM 1389 C CA . ASN A 1 183 ? 6.883 7.780 -23.978 1.00 97.38 183 ASN A CA 1
ATOM 1390 C C . ASN A 1 183 ? 7.873 7.034 -24.887 1.00 97.38 183 ASN A C 1
ATOM 1392 O O . ASN A 1 183 ? 8.017 7.423 -26.045 1.00 97.38 183 ASN A O 1
ATOM 1396 N N . PRO A 1 184 ? 8.611 6.025 -24.383 1.00 96.75 184 PRO A N 1
ATOM 1397 C CA . PRO A 1 184 ? 9.341 5.127 -25.271 1.00 96.75 184 PRO A CA 1
ATOM 1398 C C . PRO A 1 184 ? 8.369 4.457 -26.244 1.00 96.75 184 PRO A C 1
ATOM 1400 O O . PRO A 1 184 ? 7.217 4.190 -25.897 1.00 96.75 184 PRO A O 1
ATOM 1403 N N . GLU A 1 185 ? 8.831 4.203 -27.459 1.00 97.38 185 GLU A N 1
ATOM 1404 C CA . GLU A 1 185 ? 8.041 3.519 -28.475 1.00 97.38 185 GLU A CA 1
ATOM 1405 C C . GLU A 1 185 ? 8.280 2.012 -28.386 1.00 97.38 185 GLU A C 1
ATOM 1407 O O . GLU A 1 185 ? 9.418 1.561 -28.260 1.00 97.38 185 GLU A O 1
ATOM 1412 N N . VAL A 1 186 ? 7.197 1.242 -28.444 1.00 97.69 186 VAL A N 1
ATOM 1413 C CA . VAL A 1 186 ? 7.213 -0.225 -28.519 1.00 97.69 186 VAL A CA 1
ATOM 1414 C C . VAL A 1 186 ? 6.142 -0.681 -29.511 1.00 97.69 186 VAL A C 1
ATOM 1416 O O . VAL A 1 186 ? 5.184 0.067 -29.733 1.00 97.69 186 VAL A O 1
ATOM 1419 N N . PRO A 1 187 ? 6.228 -1.897 -30.066 1.00 98.31 187 PRO A N 1
ATOM 1420 C CA . PRO A 1 187 ? 5.174 -2.427 -30.921 1.00 98.31 187 PRO A CA 1
ATOM 1421 C C . PRO A 1 187 ? 3.845 -2.489 -30.168 1.00 98.31 187 PRO A C 1
ATOM 1423 O O . PRO A 1 187 ? 3.804 -2.806 -28.972 1.00 98.31 187 PRO A O 1
ATOM 1426 N N . ARG A 1 188 ? 2.729 -2.217 -30.847 1.00 97.62 188 ARG A N 1
ATOM 1427 C CA . ARG A 1 188 ? 1.400 -2.200 -30.212 1.00 97.62 188 ARG A CA 1
ATOM 1428 C C . ARG A 1 188 ? 1.072 -3.487 -29.474 1.00 97.62 188 ARG A C 1
ATOM 1430 O O . ARG A 1 188 ? 0.624 -3.414 -28.330 1.00 97.62 188 ARG A O 1
ATOM 1437 N N . ARG A 1 189 ? 1.363 -4.640 -30.087 1.00 97.19 189 ARG A N 1
ATOM 1438 C CA . ARG A 1 189 ? 1.159 -5.955 -29.462 1.00 97.19 189 ARG A CA 1
ATOM 1439 C C . ARG A 1 189 ? 1.903 -6.071 -28.128 1.00 97.19 189 ARG A C 1
ATOM 1441 O O . ARG A 1 189 ? 1.333 -6.531 -27.146 1.00 97.19 189 ARG A O 1
ATOM 1448 N N . VAL A 1 190 ? 3.141 -5.576 -28.072 1.00 97.88 190 VAL A N 1
ATOM 1449 C CA . VAL A 1 190 ? 3.992 -5.606 -26.877 1.00 97.88 190 VAL A CA 1
ATOM 1450 C C . VAL A 1 190 ? 3.447 -4.656 -25.816 1.00 97.88 190 VAL A C 1
ATOM 1452 O O . VAL A 1 190 ? 3.330 -5.034 -24.655 1.00 97.88 190 VAL A O 1
ATOM 1455 N N . ARG A 1 191 ? 3.041 -3.439 -26.201 1.00 97.94 191 ARG A N 1
ATOM 1456 C CA . ARG A 1 191 ? 2.411 -2.479 -25.280 1.00 97.94 191 ARG A CA 1
ATOM 1457 C C . ARG A 1 191 ? 1.181 -3.074 -24.597 1.00 97.94 191 ARG A C 1
ATOM 1459 O O . ARG A 1 191 ? 0.985 -2.884 -23.395 1.00 97.94 191 ARG A O 1
ATOM 1466 N N . ASP A 1 192 ? 0.325 -3.717 -25.381 1.00 97.06 192 ASP A N 1
ATOM 1467 C CA . ASP A 1 192 ? -0.940 -4.255 -24.899 1.00 97.06 192 ASP A CA 1
ATOM 1468 C C . ASP A 1 192 ? -0.689 -5.476 -23.994 1.00 97.06 192 ASP A C 1
ATOM 1470 O O . ASP A 1 192 ? -1.270 -5.539 -22.910 1.00 97.06 192 ASP A O 1
ATOM 1474 N N . LEU A 1 193 ? 0.291 -6.326 -24.333 1.00 97.06 193 LEU A N 1
ATOM 1475 C CA . LEU A 1 193 ? 0.740 -7.434 -23.483 1.00 97.06 193 LEU A CA 1
ATOM 1476 C C . LEU A 1 193 ? 1.358 -6.957 -22.157 1.00 97.06 193 LEU A C 1
ATOM 1478 O O . LEU A 1 193 ? 1.001 -7.466 -21.096 1.00 97.06 193 LEU A O 1
ATOM 1482 N N . ILE A 1 194 ? 2.213 -5.925 -22.175 1.00 96.94 194 ILE A N 1
ATOM 1483 C CA . ILE A 1 194 ? 2.762 -5.320 -20.947 1.00 96.94 194 ILE A CA 1
ATOM 1484 C C . ILE A 1 194 ? 1.626 -4.848 -20.032 1.00 96.94 194 ILE A C 1
ATOM 1486 O O . ILE A 1 194 ? 1.671 -5.054 -18.820 1.00 96.94 194 ILE A O 1
ATOM 1490 N N . ARG A 1 195 ? 0.597 -4.198 -20.592 1.00 95.12 195 ARG A N 1
ATOM 1491 C CA . ARG A 1 195 ? -0.550 -3.701 -19.814 1.00 95.12 195 ARG A CA 1
ATOM 1492 C C . ARG A 1 195 ? -1.373 -4.832 -19.220 1.00 95.12 195 ARG A C 1
ATOM 1494 O O . ARG A 1 195 ? -1.780 -4.715 -18.068 1.00 95.12 195 ARG A O 1
ATOM 1501 N N . GLU A 1 196 ? -1.617 -5.883 -19.991 1.00 93.50 196 GLU A N 1
ATOM 1502 C CA . GLU A 1 196 ? -2.339 -7.067 -19.537 1.00 93.50 196 GLU A CA 1
ATOM 1503 C C . GLU A 1 196 ? -1.602 -7.755 -18.382 1.00 93.50 196 GLU A C 1
ATOM 1505 O O . GLU A 1 196 ? -2.172 -7.912 -17.301 1.00 93.50 196 GLU A O 1
ATOM 1510 N N . LEU A 1 197 ? -0.318 -8.075 -18.564 1.00 92.62 197 LEU A N 1
ATOM 1511 C CA . LEU A 1 197 ? 0.486 -8.779 -17.561 1.00 92.62 197 LEU A CA 1
ATOM 1512 C C . LEU A 1 197 ? 0.714 -7.933 -16.301 1.00 92.62 197 LEU A C 1
ATOM 1514 O O . LEU A 1 197 ? 0.556 -8.430 -15.187 1.00 92.62 197 LEU A O 1
ATOM 1518 N N . SER A 1 198 ? 0.988 -6.633 -16.456 1.00 89.69 198 SER A N 1
ATOM 1519 C CA . SER A 1 198 ? 1.085 -5.688 -15.333 1.00 89.69 198 SER A CA 1
ATOM 1520 C C . SER A 1 198 ? -0.242 -5.577 -14.572 1.00 89.69 198 SER A C 1
ATOM 1522 O O . SER A 1 198 ? -0.252 -5.507 -13.345 1.00 89.69 198 SER A O 1
ATOM 1524 N N . ALA A 1 199 ? -1.383 -5.581 -15.270 1.00 84.19 199 ALA A N 1
ATOM 1525 C CA . ALA A 1 199 ? -2.685 -5.578 -14.613 1.00 84.19 199 ALA A CA 1
ATOM 1526 C C . ALA A 1 199 ? -2.955 -6.895 -13.877 1.00 84.19 199 ALA A C 1
ATOM 1528 O O . ALA A 1 199 ? -3.505 -6.852 -12.777 1.00 84.19 199 ALA A O 1
ATOM 1529 N N . ALA A 1 200 ? -2.561 -8.037 -14.448 1.00 79.38 200 ALA A N 1
ATOM 1530 C CA . ALA A 1 200 ? -2.715 -9.355 -13.838 1.00 79.38 200 ALA A CA 1
ATOM 1531 C C . ALA A 1 200 ? -1.859 -9.525 -12.571 1.00 79.38 200 ALA A C 1
ATOM 1533 O O . ALA A 1 200 ? -2.341 -10.090 -11.591 1.00 79.38 200 ALA A O 1
ATOM 1534 N N . SER A 1 201 ? -0.633 -8.988 -12.551 1.00 79.62 201 SER A N 1
ATOM 1535 C CA . SER A 1 201 ? 0.236 -9.004 -11.362 1.00 79.62 201 SER A CA 1
ATOM 1536 C C . SER A 1 201 ? -0.140 -7.951 -10.311 1.00 79.62 201 SER A C 1
ATOM 1538 O O . SER A 1 201 ? 0.313 -8.019 -9.169 1.00 79.62 201 SER A O 1
ATOM 1540 N N . GLY A 1 202 ? -0.959 -6.960 -10.680 1.00 79.69 202 GLY A N 1
ATOM 1541 C CA . GLY A 1 202 ? -1.300 -5.822 -9.825 1.00 79.69 202 GLY A CA 1
ATOM 1542 C C . GLY A 1 202 ? -0.162 -4.807 -9.659 1.00 79.69 202 GLY A C 1
ATOM 1543 O O . GLY A 1 202 ? -0.309 -3.835 -8.909 1.00 79.69 202 GLY A O 1
ATOM 1544 N N . GLU A 1 203 ? 0.960 -4.991 -10.356 1.00 85.25 203 GLU A N 1
ATOM 1545 C CA . GLU A 1 203 ? 2.067 -4.042 -10.371 1.00 85.25 203 GLU A CA 1
ATOM 1546 C C . GLU A 1 203 ? 1.797 -2.903 -11.359 1.00 85.25 203 GLU A C 1
ATOM 1548 O O . GLU A 1 203 ? 1.051 -3.037 -12.328 1.00 85.25 203 GLU A O 1
ATOM 1553 N N . ARG A 1 204 ? 2.394 -1.731 -11.120 1.00 89.94 204 ARG A N 1
ATOM 1554 C CA . ARG A 1 204 ? 2.335 -0.613 -12.070 1.00 89.94 204 ARG A CA 1
ATOM 1555 C C . ARG A 1 204 ? 3.594 -0.632 -12.916 1.00 89.94 204 ARG A C 1
ATOM 1557 O O . ARG A 1 204 ? 4.688 -0.709 -12.369 1.00 89.94 204 ARG A O 1
ATOM 1564 N N . VAL A 1 205 ? 3.443 -0.411 -14.217 1.00 94.69 205 VAL A N 1
ATOM 1565 C CA . VAL A 1 205 ? 4.561 -0.324 -15.171 1.00 94.69 205 VAL A CA 1
ATOM 1566 C C . VAL A 1 205 ? 5.703 0.558 -14.659 1.00 94.69 205 VAL A C 1
ATOM 1568 O O . VAL A 1 205 ? 6.849 0.134 -14.660 1.00 94.69 205 VAL A O 1
ATOM 1571 N N . HIS A 1 206 ? 5.427 1.772 -14.170 1.00 95.06 206 HIS A N 1
ATOM 1572 C CA . HIS A 1 206 ? 6.504 2.649 -13.692 1.00 95.06 206 HIS A CA 1
ATOM 1573 C C . HIS A 1 206 ? 7.148 2.182 -12.377 1.00 95.06 206 HIS A C 1
ATOM 1575 O O . HIS A 1 206 ? 8.263 2.605 -12.097 1.00 95.06 206 HIS A O 1
ATOM 1581 N N . ASP A 1 207 ? 6.485 1.345 -11.571 1.00 92.00 207 ASP A N 1
ATOM 1582 C CA . ASP A 1 207 ? 7.106 0.738 -10.386 1.00 92.00 207 ASP A CA 1
ATOM 1583 C C . ASP A 1 207 ? 8.091 -0.366 -10.814 1.00 92.00 207 ASP A C 1
ATOM 1585 O O . ASP A 1 207 ? 9.202 -0.402 -10.293 1.00 92.00 207 ASP A O 1
ATOM 1589 N N . ILE A 1 208 ? 7.733 -1.172 -11.824 1.00 95.25 208 ILE A N 1
ATOM 1590 C CA . ILE A 1 208 ? 8.632 -2.162 -12.444 1.00 95.25 208 ILE A CA 1
ATOM 1591 C C . ILE A 1 208 ? 9.835 -1.461 -13.093 1.00 95.25 208 ILE A C 1
ATOM 1593 O O . ILE A 1 208 ? 10.978 -1.837 -12.864 1.00 95.25 208 ILE A O 1
ATOM 1597 N N . VAL A 1 209 ? 9.603 -0.378 -13.842 1.00 97.19 209 VAL A N 1
ATOM 1598 C CA . VAL A 1 209 ? 10.693 0.409 -14.450 1.00 97.19 209 VAL A CA 1
ATOM 1599 C C . VAL A 1 209 ? 11.621 1.000 -13.389 1.00 97.19 209 VAL A C 1
ATOM 1601 O O . VAL A 1 209 ? 12.835 0.992 -13.561 1.00 97.19 209 VAL A O 1
ATOM 1604 N N . ASN A 1 210 ? 11.074 1.504 -12.279 1.00 96.19 210 ASN A N 1
ATOM 1605 C CA . ASN A 1 210 ? 11.895 2.007 -11.180 1.00 96.19 210 ASN A CA 1
ATOM 1606 C C . ASN A 1 210 ? 12.756 0.903 -10.547 1.00 96.19 210 ASN A C 1
ATOM 1608 O O . ASN A 1 210 ? 13.886 1.172 -10.155 1.00 96.19 210 ASN A O 1
ATOM 1612 N N . GLU A 1 211 ? 12.247 -0.326 -10.446 1.00 94.50 211 GLU A N 1
ATOM 1613 C CA . GLU A 1 211 ? 13.053 -1.470 -10.016 1.00 94.50 211 GLU A CA 1
ATOM 1614 C C . GLU A 1 211 ? 14.200 -1.734 -10.997 1.00 94.50 211 GLU A C 1
ATOM 1616 O O . GLU A 1 211 ? 15.348 -1.812 -10.566 1.00 94.50 211 GLU A O 1
ATOM 1621 N N . GLY A 1 212 ? 13.917 -1.784 -12.302 1.00 96.25 212 GLY A N 1
ATOM 1622 C CA . GLY A 1 212 ? 14.942 -1.978 -13.332 1.00 96.25 212 GLY A CA 1
ATOM 1623 C C . GLY A 1 212 ? 16.020 -0.901 -13.316 1.00 96.25 212 GLY A C 1
ATOM 1624 O O . GLY A 1 212 ? 17.208 -1.193 -13.411 1.00 96.25 212 GLY A O 1
ATOM 1625 N N . PHE A 1 213 ? 15.622 0.354 -13.103 1.00 97.50 213 PHE A N 1
ATOM 1626 C CA . PHE A 1 213 ? 16.557 1.461 -12.926 1.00 97.50 213 PHE A CA 1
ATOM 1627 C C . PHE A 1 213 ? 17.457 1.280 -11.706 1.00 97.50 213 PHE A C 1
ATOM 1629 O O . PHE A 1 213 ? 18.649 1.559 -11.789 1.00 97.50 213 PHE A O 1
ATOM 1636 N N . GLN A 1 214 ? 16.905 0.826 -10.581 1.00 96.25 214 GLN A N 1
ATOM 1637 C CA . GLN A 1 214 ? 17.694 0.587 -9.380 1.00 96.25 214 GLN A CA 1
ATOM 1638 C C . GLN A 1 214 ? 18.659 -0.591 -9.586 1.00 96.25 214 GLN A C 1
ATOM 1640 O O . GLN A 1 214 ? 19.850 -0.420 -9.357 1.00 96.25 214 GLN A O 1
ATOM 1645 N N . LYS A 1 215 ? 18.189 -1.718 -10.138 1.00 96.19 215 LYS A N 1
ATOM 1646 C CA . LYS A 1 215 ? 19.035 -2.884 -10.448 1.00 96.19 215 LYS A CA 1
ATOM 1647 C C . LYS A 1 215 ? 20.166 -2.560 -11.419 1.00 96.19 215 LYS A C 1
ATOM 1649 O O . LYS A 1 215 ? 21.285 -3.010 -11.211 1.00 96.19 215 LYS A O 1
ATOM 1654 N N . PHE A 1 216 ? 19.911 -1.743 -12.438 1.00 97.19 216 PHE A N 1
ATOM 1655 C CA . PHE A 1 216 ? 20.964 -1.259 -13.334 1.00 97.19 216 PHE A CA 1
ATOM 1656 C C . PHE A 1 216 ? 22.018 -0.431 -12.589 1.00 97.19 216 PHE A C 1
ATOM 1658 O O . PHE A 1 216 ? 23.214 -0.644 -12.763 1.00 97.19 216 PHE A O 1
ATOM 1665 N N . LEU A 1 217 ? 21.587 0.496 -11.727 1.00 96.00 217 LEU A N 1
ATOM 1666 C CA . LEU A 1 217 ? 22.508 1.310 -10.926 1.00 96.00 217 LEU A CA 1
ATOM 1667 C C . LEU A 1 217 ? 23.313 0.481 -9.916 1.00 96.00 217 LEU A C 1
ATOM 1669 O O . LEU A 1 217 ? 24.430 0.872 -9.581 1.00 96.00 217 LEU A O 1
ATOM 1673 N N . ASP A 1 218 ? 22.754 -0.636 -9.456 1.00 95.62 218 ASP A N 1
ATOM 1674 C CA . ASP A 1 218 ? 23.399 -1.570 -8.533 1.00 95.62 218 ASP A CA 1
ATOM 1675 C C . ASP A 1 218 ? 24.258 -2.627 -9.263 1.00 95.62 218 ASP A C 1
ATOM 1677 O O . ASP A 1 218 ? 24.980 -3.385 -8.618 1.00 95.62 218 ASP A O 1
ATOM 1681 N N . GLY A 1 219 ? 24.229 -2.660 -10.604 1.00 96.25 219 GLY A N 1
ATOM 1682 C CA . GLY A 1 219 ? 24.951 -3.638 -11.428 1.00 96.25 219 GLY A CA 1
ATOM 1683 C C . GLY A 1 219 ? 24.317 -5.035 -11.455 1.00 96.25 219 GLY A C 1
ATOM 1684 O O . GLY A 1 219 ? 24.950 -5.987 -11.902 1.00 96.25 219 GLY A O 1
ATOM 1685 N N . GLU A 1 220 ? 23.079 -5.169 -10.980 1.00 97.12 220 GLU A N 1
ATOM 1686 C CA . GLU A 1 220 ? 22.307 -6.420 -10.953 1.00 97.12 220 GLU A CA 1
ATOM 1687 C C . GLU A 1 220 ? 21.549 -6.689 -12.261 1.00 97.12 220 GLU A C 1
ATOM 1689 O O . GLU A 1 220 ? 20.999 -7.773 -12.449 1.00 97.12 220 GLU A O 1
ATOM 1694 N N . PHE A 1 221 ? 21.485 -5.701 -13.156 1.00 96.94 221 PHE A N 1
ATOM 1695 C CA . PHE A 1 221 ? 20.842 -5.822 -14.460 1.00 96.94 221 PHE A CA 1
ATOM 1696 C C . PHE A 1 221 ? 21.698 -5.164 -15.542 1.00 96.94 221 PHE A C 1
ATOM 1698 O O . PHE A 1 221 ? 22.001 -3.973 -15.443 1.00 96.94 221 PHE A O 1
ATOM 1705 N N . ASP A 1 222 ? 22.054 -5.936 -16.571 1.00 95.19 222 ASP A N 1
ATOM 1706 C CA . ASP A 1 222 ? 22.809 -5.468 -17.735 1.00 95.19 222 ASP A CA 1
ATOM 1707 C C . ASP A 1 222 ? 21.882 -5.372 -18.961 1.00 95.19 222 ASP A C 1
ATOM 1709 O O . ASP A 1 222 ? 21.462 -6.406 -19.491 1.00 95.19 222 ASP A O 1
ATOM 1713 N N . PRO A 1 223 ? 21.502 -4.153 -19.383 1.00 94.19 223 PRO A N 1
ATOM 1714 C CA . PRO A 1 223 ? 20.484 -3.951 -20.402 1.00 94.19 223 PRO A CA 1
ATOM 1715 C C . PRO A 1 223 ? 20.976 -4.309 -21.801 1.00 94.19 223 PRO A C 1
ATOM 1717 O O . PRO A 1 223 ? 22.028 -3.843 -22.245 1.00 94.19 223 PRO A O 1
ATOM 1720 N N . GLN A 1 224 ? 20.128 -5.015 -22.543 1.00 92.56 224 GLN A N 1
ATOM 1721 C CA . GLN A 1 224 ? 20.352 -5.364 -23.941 1.00 92.56 224 GLN A CA 1
ATOM 1722 C C . GLN A 1 224 ? 19.410 -4.562 -24.858 1.00 92.56 224 GLN A C 1
ATOM 1724 O O . GLN A 1 224 ? 18.216 -4.430 -24.571 1.00 92.56 224 GLN A O 1
ATOM 1729 N N . PRO A 1 225 ? 19.894 -3.989 -25.975 1.00 90.44 225 PRO A N 1
ATOM 1730 C CA . PRO A 1 225 ? 19.042 -3.323 -26.944 1.00 90.44 225 PRO A CA 1
ATOM 1731 C C . PRO A 1 225 ? 18.050 -4.306 -27.538 1.00 90.44 225 PRO A C 1
ATOM 1733 O O . PRO A 1 225 ? 18.430 -5.313 -28.135 1.00 90.44 225 PRO A O 1
ATOM 1736 N N . VAL A 1 226 ? 16.775 -3.963 -27.420 1.00 92.50 226 VAL A N 1
ATOM 1737 C CA . VAL A 1 226 ? 15.708 -4.716 -28.063 1.00 92.50 226 VAL A CA 1
ATOM 1738 C C . VAL A 1 226 ? 15.696 -4.385 -29.551 1.00 92.50 226 VAL A C 1
ATOM 1740 O O . VAL A 1 226 ? 15.641 -3.214 -29.940 1.00 92.50 226 VAL A O 1
ATOM 1743 N N . VAL A 1 227 ? 15.736 -5.422 -30.378 1.00 93.81 227 VAL A N 1
ATOM 1744 C CA . VAL A 1 227 ? 15.610 -5.336 -31.827 1.00 93.81 227 VAL A CA 1
ATOM 1745 C C . VAL A 1 227 ? 14.192 -5.746 -32.191 1.00 93.81 227 VAL A C 1
ATOM 1747 O O . VAL A 1 227 ? 13.730 -6.835 -31.868 1.00 93.81 227 VAL A O 1
ATOM 1750 N N . TRP A 1 228 ? 13.475 -4.849 -32.858 1.00 94.38 228 TRP A N 1
ATOM 1751 C CA . TRP A 1 228 ? 12.129 -5.134 -33.335 1.00 94.38 228 TRP A CA 1
ATOM 1752 C C . TRP A 1 228 ? 12.183 -5.701 -34.749 1.00 94.38 228 TRP A C 1
ATOM 1754 O O . TRP A 1 228 ? 12.946 -5.217 -35.590 1.00 94.38 228 TRP A O 1
ATOM 1764 N N . SER A 1 229 ? 11.339 -6.696 -35.026 1.00 95.44 229 SER A N 1
ATOM 1765 C CA . SER A 1 229 ? 11.130 -7.187 -36.388 1.00 95.44 229 SER A CA 1
ATOM 1766 C C . SER A 1 229 ? 10.643 -6.054 -37.307 1.00 95.44 229 SER A C 1
ATOM 1768 O O . SER A 1 229 ? 10.097 -5.050 -36.846 1.00 95.44 229 SER A O 1
ATOM 1770 N N . ALA A 1 230 ? 10.805 -6.201 -38.625 1.00 95.44 230 ALA A N 1
ATOM 1771 C CA . ALA A 1 230 ? 10.323 -5.193 -39.576 1.00 95.44 230 ALA A CA 1
ATOM 1772 C C . ALA A 1 230 ? 8.799 -4.975 -39.486 1.00 95.44 230 ALA A C 1
ATOM 1774 O O . ALA A 1 230 ? 8.324 -3.858 -39.684 1.00 95.44 230 ALA A O 1
ATOM 1775 N N . GLU A 1 231 ? 8.046 -6.032 -39.166 1.00 94.12 231 GLU A N 1
ATOM 1776 C CA . GLU A 1 231 ? 6.603 -5.968 -38.925 1.00 94.12 231 GLU A CA 1
ATOM 1777 C C . GLU A 1 231 ? 6.287 -5.160 -37.661 1.00 94.12 231 GLU A C 1
ATOM 1779 O O . GLU A 1 231 ? 5.484 -4.230 -37.696 1.00 94.12 231 GLU A O 1
ATOM 1784 N N . ASP A 1 232 ? 6.981 -5.450 -36.563 1.00 95.00 232 ASP A N 1
ATOM 1785 C CA . ASP A 1 232 ? 6.815 -4.747 -35.292 1.00 95.00 232 ASP A CA 1
ATOM 1786 C C . ASP A 1 232 ? 7.196 -3.267 -35.374 1.00 95.00 232 ASP A C 1
ATOM 1788 O O . ASP A 1 232 ? 6.494 -2.404 -34.843 1.00 95.00 232 ASP A O 1
ATOM 1792 N N . ALA A 1 233 ? 8.282 -2.964 -36.087 1.00 94.44 233 ALA A N 1
ATOM 1793 C CA . ALA A 1 233 ? 8.743 -1.603 -36.321 1.00 94.44 233 ALA A CA 1
ATOM 1794 C C . ALA A 1 233 ? 7.739 -0.763 -37.136 1.00 94.44 233 ALA A C 1
ATOM 1796 O O . ALA A 1 233 ? 7.784 0.467 -37.072 1.00 94.44 233 ALA A O 1
ATOM 1797 N N . ALA A 1 234 ? 6.821 -1.395 -37.879 1.00 96.44 234 ALA A N 1
ATOM 1798 C CA . ALA A 1 234 ? 5.784 -0.705 -38.643 1.00 96.44 234 ALA A CA 1
ATOM 1799 C C . ALA A 1 234 ? 4.568 -0.273 -37.793 1.00 96.44 234 ALA A C 1
ATOM 1801 O O . ALA A 1 234 ? 3.837 0.625 -38.215 1.00 96.44 234 ALA A O 1
ATOM 1802 N N . ASP A 1 235 ? 4.356 -0.851 -36.600 1.00 96.81 235 ASP A N 1
ATOM 1803 C CA . ASP A 1 235 ? 3.254 -0.502 -35.675 1.00 96.81 235 ASP A CA 1
ATOM 1804 C C . ASP A 1 235 ? 3.766 -0.113 -34.278 1.00 96.81 235 ASP A C 1
ATOM 1806 O O . ASP A 1 235 ? 3.306 -0.591 -33.233 1.00 96.81 235 ASP A O 1
ATOM 1810 N N . MET A 1 236 ? 4.741 0.794 -34.265 1.00 98.00 236 MET A N 1
ATOM 1811 C CA . MET A 1 236 ? 5.276 1.379 -33.042 1.00 98.00 236 MET A CA 1
ATOM 1812 C C . MET A 1 236 ? 4.280 2.367 -32.426 1.00 98.00 236 MET A C 1
ATOM 1814 O O . MET A 1 236 ? 3.686 3.214 -33.094 1.00 98.00 236 MET A O 1
ATOM 1818 N N . VAL A 1 237 ? 4.104 2.278 -31.111 1.00 98.25 237 VAL A N 1
ATOM 1819 C CA . VAL A 1 237 ? 3.216 3.142 -30.332 1.00 98.25 237 VAL A CA 1
ATOM 1820 C C . VAL A 1 237 ? 3.888 3.598 -29.039 1.00 98.25 237 VAL A C 1
ATOM 1822 O O . VAL A 1 237 ? 4.683 2.860 -28.456 1.00 98.25 237 VAL A O 1
ATOM 1825 N N . PRO A 1 238 ? 3.529 4.780 -28.509 1.00 98.00 238 PRO A N 1
ATOM 1826 C CA . PRO A 1 238 ? 4.076 5.237 -27.241 1.00 98.00 238 PRO A CA 1
ATOM 1827 C C . PRO A 1 238 ? 3.577 4.376 -26.071 1.00 98.00 238 PRO A C 1
ATOM 1829 O O . PRO A 1 238 ? 2.368 4.189 -25.870 1.00 98.00 238 PRO A O 1
ATOM 1832 N N . MET A 1 239 ? 4.513 3.913 -25.244 1.00 97.56 239 MET A N 1
ATOM 1833 C CA . MET A 1 239 ? 4.258 3.294 -23.948 1.00 97.56 239 MET A CA 1
ATOM 1834 C C . MET A 1 239 ? 4.404 4.333 -22.838 1.00 97.56 239 MET A C 1
ATOM 1836 O O . MET A 1 239 ? 5.479 4.560 -22.290 1.00 97.56 239 MET A O 1
ATOM 1840 N N . ARG A 1 240 ? 3.289 4.981 -22.497 1.00 97.00 240 ARG A N 1
ATOM 1841 C CA . ARG A 1 240 ? 3.243 6.009 -21.453 1.00 97.00 240 ARG A CA 1
ATOM 1842 C C . ARG A 1 240 ? 3.628 5.438 -20.086 1.00 97.00 240 ARG A C 1
ATOM 1844 O O . ARG A 1 240 ? 2.914 4.598 -19.540 1.00 97.00 240 ARG A O 1
ATOM 1851 N N . MET A 1 241 ? 4.684 5.981 -19.492 1.00 96.25 241 MET A N 1
ATOM 1852 C CA . MET A 1 241 ? 5.152 5.648 -18.145 1.00 96.25 241 MET A CA 1
ATOM 1853 C C . MET A 1 241 ? 5.637 6.900 -17.401 1.00 96.25 241 MET A C 1
ATOM 1855 O O . MET A 1 241 ? 5.886 7.944 -18.002 1.00 96.25 241 MET A O 1
ATOM 1859 N N . ARG A 1 242 ? 5.718 6.821 -16.070 1.00 96.88 242 ARG A N 1
ATOM 1860 C CA . ARG A 1 242 ? 6.135 7.929 -15.189 1.00 96.88 242 ARG A CA 1
ATOM 1861 C C . ARG A 1 242 ? 7.129 7.442 -14.129 1.00 96.88 242 ARG A C 1
ATOM 1863 O O . ARG A 1 242 ? 6.778 7.432 -12.943 1.00 96.88 242 ARG A O 1
ATOM 1870 N N . PRO A 1 243 ? 8.319 6.959 -14.537 1.00 96.38 243 PRO A N 1
ATOM 1871 C CA . PRO A 1 243 ? 9.351 6.568 -13.583 1.00 96.38 243 PRO A CA 1
ATOM 1872 C C . PRO A 1 243 ? 9.765 7.769 -12.730 1.00 96.38 243 PRO A C 1
ATOM 1874 O O . PRO A 1 243 ? 9.483 8.916 -13.070 1.00 96.38 243 PRO A O 1
ATOM 1877 N N . ASN A 1 244 ? 10.398 7.511 -11.596 1.00 96.31 244 ASN A N 1
ATOM 1878 C CA . ASN A 1 244 ? 10.864 8.547 -10.687 1.00 96.31 244 ASN A CA 1
ATOM 1879 C C . ASN A 1 244 ? 11.932 9.434 -11.355 1.00 96.31 244 ASN A C 1
ATOM 1881 O O . ASN A 1 244 ? 12.908 8.906 -11.879 1.00 96.31 244 ASN A O 1
ATOM 1885 N N . ASP A 1 245 ? 11.780 10.764 -11.301 1.00 96.19 245 ASP A N 1
ATOM 1886 C CA . ASP A 1 245 ? 12.703 11.686 -11.991 1.00 96.19 245 ASP A CA 1
ATOM 1887 C C . ASP A 1 245 ? 14.137 11.599 -11.446 1.00 96.19 245 ASP A C 1
ATOM 1889 O O . ASP A 1 245 ? 15.079 11.493 -12.224 1.00 96.19 245 ASP A O 1
ATOM 1893 N N . ALA A 1 246 ? 14.313 11.562 -10.121 1.00 95.50 246 ALA A N 1
ATOM 1894 C CA . ALA A 1 246 ? 15.646 11.493 -9.519 1.00 95.50 246 ALA A CA 1
ATOM 1895 C C . ALA A 1 246 ? 16.373 10.189 -9.885 1.00 95.50 246 ALA A C 1
ATOM 1897 O O . ALA A 1 246 ? 17.575 10.192 -10.145 1.00 95.50 246 ALA A O 1
ATOM 1898 N N . LEU A 1 247 ? 15.643 9.073 -9.929 1.00 96.25 247 LEU A N 1
ATOM 1899 C CA . LEU A 1 247 ? 16.192 7.791 -10.349 1.00 96.25 247 LEU A CA 1
ATOM 1900 C C . LEU A 1 247 ? 16.525 7.787 -11.846 1.00 96.25 247 LEU A C 1
ATOM 1902 O O . LEU A 1 247 ? 17.618 7.384 -12.232 1.00 96.25 247 LEU A O 1
ATOM 1906 N N . HIS A 1 248 ? 15.618 8.305 -12.674 1.00 97.25 248 HIS A N 1
ATOM 1907 C CA . HIS A 1 248 ? 15.825 8.459 -14.110 1.00 97.25 248 HIS A CA 1
ATOM 1908 C C . HIS A 1 248 ? 17.068 9.309 -14.424 1.00 97.25 248 HIS A C 1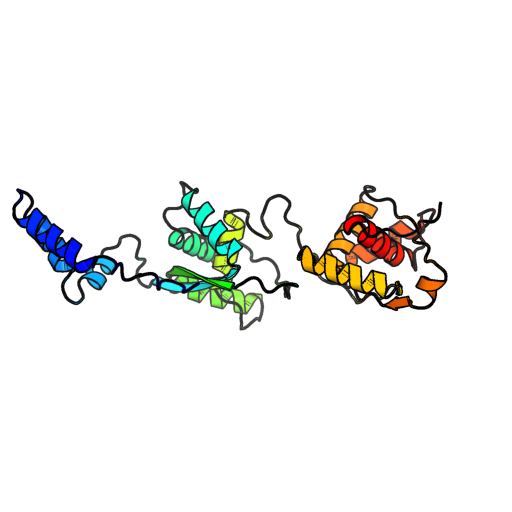
ATOM 1910 O O . HIS A 1 248 ? 17.848 8.952 -15.302 1.00 97.25 248 HIS A O 1
ATOM 1916 N N . ASP A 1 249 ? 17.286 10.414 -13.709 1.00 96.75 249 ASP A N 1
ATOM 1917 C CA . ASP A 1 249 ? 18.451 11.283 -13.910 1.00 96.75 249 ASP A CA 1
ATOM 1918 C C . ASP A 1 249 ? 19.766 10.598 -13.515 1.00 96.75 249 ASP A C 1
ATOM 1920 O O . ASP A 1 249 ? 20.767 10.735 -14.220 1.00 96.75 249 ASP A O 1
ATOM 1924 N N . ARG A 1 250 ? 19.763 9.793 -12.444 1.00 97.00 250 ARG A N 1
ATOM 1925 C CA . ARG A 1 250 ? 20.920 8.962 -12.069 1.00 97.00 250 ARG A CA 1
ATOM 1926 C C . ARG A 1 250 ? 21.240 7.920 -13.138 1.00 97.00 250 ARG A C 1
ATOM 1928 O O . ARG A 1 250 ? 22.399 7.786 -13.519 1.00 97.00 250 ARG A O 1
ATOM 1935 N N . VAL A 1 251 ? 20.223 7.225 -13.651 1.00 97.00 251 VAL A N 1
ATOM 1936 C CA . VAL A 1 251 ? 20.376 6.273 -14.765 1.00 97.00 251 VAL A CA 1
ATOM 1937 C C . VAL A 1 251 ? 20.934 6.976 -15.996 1.00 97.00 251 VAL A C 1
ATOM 1939 O O . VAL A 1 251 ? 21.877 6.491 -16.609 1.00 97.00 251 VAL A O 1
ATOM 1942 N N . LYS A 1 252 ? 20.400 8.152 -16.335 1.00 96.62 252 LYS A N 1
ATOM 1943 C CA . LYS A 1 252 ? 20.863 8.957 -17.468 1.00 96.62 252 LYS A CA 1
ATOM 1944 C C . LYS A 1 252 ? 22.356 9.278 -17.384 1.00 96.62 252 LYS A C 1
ATOM 1946 O O . LYS A 1 252 ? 23.040 9.239 -18.406 1.00 96.62 252 LYS A O 1
ATOM 1951 N N . GLU A 1 253 ? 22.845 9.600 -16.188 1.00 96.81 253 GLU A N 1
ATOM 1952 C CA . GLU A 1 253 ? 24.267 9.843 -15.950 1.00 96.81 253 GLU A CA 1
ATOM 1953 C C . GLU A 1 253 ? 25.091 8.564 -16.120 1.00 96.81 253 GLU A C 1
ATOM 1955 O O . GLU A 1 253 ? 26.074 8.570 -16.858 1.00 96.81 253 GLU A O 1
ATOM 1960 N N . ALA A 1 254 ? 24.651 7.454 -15.520 1.00 95.19 254 ALA A N 1
ATOM 1961 C CA . ALA A 1 254 ? 25.313 6.156 -15.644 1.00 95.19 254 ALA A CA 1
ATOM 1962 C C . ALA A 1 254 ? 25.379 5.663 -17.105 1.00 95.19 254 ALA A C 1
ATOM 1964 O O . ALA A 1 254 ? 26.399 5.127 -17.536 1.00 95.19 254 ALA A O 1
ATOM 1965 N N . CYS A 1 255 ? 24.351 5.936 -17.918 1.00 95.50 255 CYS A N 1
ATOM 1966 C CA . CYS A 1 255 ? 24.336 5.592 -19.341 1.00 95.50 255 CYS A CA 1
ATOM 1967 C C . CYS A 1 255 ? 25.387 6.338 -20.184 1.00 95.50 255 CYS A C 1
ATOM 1969 O O . CYS A 1 255 ? 25.617 5.934 -21.317 1.00 95.50 255 CYS A O 1
ATOM 1971 N N . LYS A 1 256 ? 26.024 7.420 -19.707 1.00 93.38 256 LYS A N 1
ATOM 1972 C CA . LYS A 1 256 ? 27.066 8.123 -20.489 1.00 93.38 256 LYS A CA 1
ATOM 1973 C C . LYS A 1 256 ? 28.326 7.285 -20.708 1.00 93.38 256 LYS A C 1
ATOM 1975 O O . LYS A 1 256 ? 29.029 7.522 -21.685 1.00 93.38 256 LYS A O 1
ATOM 1980 N N . GLY A 1 257 ? 28.621 6.364 -19.791 1.00 87.50 257 GLY A N 1
ATOM 1981 C CA . GLY A 1 257 ? 29.797 5.490 -19.843 1.00 87.50 257 GLY A CA 1
ATOM 1982 C C . GLY A 1 257 ? 29.481 4.045 -20.223 1.00 87.50 257 GLY A C 1
ATOM 1983 O O . GLY A 1 257 ? 30.378 3.209 -20.180 1.00 87.50 257 GLY A O 1
ATOM 1984 N N . HIS A 1 258 ? 28.225 3.735 -20.552 1.00 92.94 258 HIS A N 1
ATOM 1985 C CA . HIS A 1 258 ? 27.811 2.373 -20.873 1.00 92.94 258 HIS A CA 1
ATOM 1986 C C . HIS A 1 258 ? 28.200 2.018 -22.319 1.00 92.94 258 HIS A C 1
ATOM 1988 O O . HIS A 1 258 ? 28.005 2.852 -23.203 1.00 92.94 258 HIS A O 1
ATOM 1994 N N . PRO A 1 259 ? 28.697 0.799 -22.604 1.00 90.75 259 PRO A N 1
ATOM 1995 C CA . PRO A 1 259 ? 29.107 0.413 -23.959 1.00 90.75 259 PRO A CA 1
ATOM 1996 C C . PRO A 1 259 ? 27.949 0.407 -24.964 1.00 90.75 259 PRO A C 1
ATOM 1998 O O . PRO A 1 259 ? 28.151 0.666 -26.147 1.00 90.75 259 PRO A O 1
ATOM 2001 N N . VAL A 1 260 ? 26.736 0.127 -24.482 1.00 87.50 260 VAL A N 1
ATOM 2002 C CA . VAL A 1 260 ? 25.570 -0.152 -25.333 1.00 87.50 260 VAL A CA 1
ATOM 2003 C C . VAL A 1 260 ? 24.463 0.906 -25.215 1.00 87.50 260 VAL A C 1
ATOM 2005 O O . VAL A 1 260 ? 23.650 1.091 -26.121 1.00 87.50 260 VAL A O 1
ATOM 2008 N N . LEU A 1 261 ? 24.437 1.657 -24.111 1.00 90.81 261 LEU A N 1
ATOM 2009 C CA . LEU A 1 261 ? 23.433 2.694 -23.874 1.00 90.81 261 LEU A CA 1
ATOM 2010 C C . LEU A 1 261 ? 24.050 4.076 -24.077 1.00 90.81 261 LEU A C 1
ATOM 2012 O O . LEU A 1 261 ? 25.230 4.278 -23.834 1.00 90.81 261 LEU A O 1
ATOM 2016 N N . ASN A 1 262 ? 23.236 5.055 -24.478 1.00 90.50 262 ASN A N 1
ATOM 2017 C CA . ASN A 1 262 ? 23.651 6.459 -24.518 1.00 90.50 262 ASN A CA 1
ATOM 2018 C C . ASN A 1 262 ? 22.808 7.311 -23.562 1.00 90.50 262 ASN A C 1
ATOM 2020 O O . ASN A 1 262 ? 21.705 6.939 -23.170 1.00 90.50 262 ASN A O 1
ATOM 2024 N N . ALA A 1 263 ? 23.277 8.510 -23.226 1.00 82.19 263 ALA A N 1
ATOM 2025 C CA . ALA A 1 263 ? 22.601 9.380 -22.260 1.00 82.19 263 ALA A CA 1
ATOM 2026 C C . ALA A 1 263 ? 21.216 9.898 -22.696 1.00 82.19 263 ALA A C 1
ATOM 2028 O O . ALA A 1 263 ? 20.478 10.442 -21.877 1.00 82.19 263 ALA A O 1
ATOM 2029 N N . LYS A 1 264 ? 20.857 9.824 -23.983 1.00 84.50 264 LYS A N 1
ATOM 2030 C CA . LYS A 1 264 ? 19.584 10.360 -24.488 1.00 84.50 264 LYS A CA 1
ATOM 2031 C C . LYS A 1 264 ? 18.490 9.297 -24.502 1.00 84.50 264 LYS A C 1
ATOM 2033 O O . LYS A 1 264 ? 17.371 9.585 -24.090 1.00 84.50 264 LYS A O 1
ATOM 2038 N N . THR A 1 265 ? 18.804 8.100 -24.986 1.00 90.19 265 THR A N 1
ATOM 2039 C CA . THR A 1 265 ? 17.845 6.999 -25.161 1.00 90.19 265 THR A CA 1
ATOM 2040 C C . THR A 1 265 ? 18.064 5.857 -24.179 1.00 90.19 265 THR A C 1
ATOM 2042 O O . THR A 1 265 ? 17.155 5.058 -23.995 1.00 90.19 265 THR A O 1
ATOM 2045 N N . GLY A 1 266 ? 19.216 5.805 -23.509 1.00 92.31 266 GLY A N 1
ATOM 2046 C CA . GLY A 1 266 ? 19.599 4.748 -22.573 1.00 92.31 266 GLY A CA 1
ATOM 2047 C C . GLY A 1 266 ? 18.546 4.449 -21.510 1.00 92.31 266 GLY A C 1
ATOM 2048 O O . GLY A 1 266 ? 18.118 3.302 -21.440 1.00 92.31 266 GLY A O 1
ATOM 2049 N N . PRO A 1 267 ? 18.026 5.450 -20.769 1.00 96.25 267 PRO A N 1
ATOM 2050 C CA . PRO A 1 267 ? 16.973 5.205 -19.784 1.00 96.25 267 PRO A CA 1
ATOM 2051 C C . PRO A 1 267 ? 15.704 4.583 -20.382 1.00 96.25 267 PRO A C 1
ATOM 2053 O O . PRO A 1 267 ? 15.061 3.761 -19.742 1.00 96.25 267 PRO A O 1
ATOM 2056 N N . ASN A 1 268 ? 15.344 4.946 -21.616 1.00 96.19 268 ASN A N 1
ATOM 2057 C CA . ASN A 1 268 ? 14.172 4.389 -22.290 1.00 96.19 268 ASN A CA 1
ATOM 2058 C C . ASN A 1 268 ? 14.418 2.948 -22.752 1.00 96.19 268 ASN A C 1
ATOM 2060 O O . ASN A 1 268 ? 13.540 2.111 -22.578 1.00 96.19 268 ASN A O 1
ATOM 2064 N N . VAL A 1 269 ? 15.596 2.660 -23.312 1.00 95.50 269 VAL A N 1
ATOM 2065 C CA . VAL A 1 269 ? 15.982 1.302 -23.732 1.00 95.50 269 VAL A CA 1
ATOM 2066 C C . VAL A 1 269 ? 16.028 0.373 -22.520 1.00 95.50 269 VAL A C 1
ATOM 2068 O O . VAL A 1 269 ? 15.371 -0.660 -22.535 1.00 95.50 269 VAL A O 1
ATOM 2071 N N . LEU A 1 270 ? 16.691 0.799 -21.439 1.00 96.88 270 LEU A N 1
ATOM 2072 C CA . LEU A 1 270 ? 16.732 0.081 -20.164 1.00 96.88 270 LEU A CA 1
ATOM 2073 C C . LEU A 1 270 ? 15.326 -0.183 -19.608 1.00 96.88 270 LEU A C 1
ATOM 2075 O O . LEU A 1 270 ? 15.029 -1.294 -19.183 1.00 96.88 270 LEU A O 1
ATOM 2079 N N . ALA A 1 271 ? 14.455 0.834 -19.607 1.00 97.38 271 ALA A N 1
ATOM 2080 C CA . ALA A 1 271 ? 13.092 0.690 -19.104 1.00 97.38 271 ALA A CA 1
ATOM 2081 C C . ALA A 1 271 ? 12.297 -0.366 -19.882 1.00 97.38 271 ALA A C 1
ATOM 2083 O O . ALA A 1 271 ? 11.546 -1.122 -19.271 1.00 97.38 271 ALA A O 1
ATOM 2084 N N . ILE A 1 272 ? 12.438 -0.400 -21.211 1.00 97.69 272 ILE A N 1
ATOM 2085 C CA . ILE A 1 272 ? 11.748 -1.381 -22.049 1.00 97.69 272 ILE A CA 1
ATOM 2086 C C . ILE A 1 272 ? 12.340 -2.774 -21.861 1.00 97.69 272 ILE A C 1
ATOM 2088 O O . ILE A 1 272 ? 11.575 -3.680 -21.561 1.00 97.69 272 ILE A O 1
ATOM 2092 N N . ASP A 1 273 ? 13.657 -2.947 -21.968 1.00 97.19 273 ASP A N 1
ATOM 2093 C CA . ASP A 1 273 ? 14.285 -4.269 -21.835 1.00 97.19 273 ASP A CA 1
ATOM 2094 C C . ASP A 1 273 ? 13.968 -4.913 -20.477 1.00 97.19 273 ASP A C 1
ATOM 2096 O O . ASP A 1 273 ? 13.494 -6.046 -20.422 1.00 97.19 273 ASP A O 1
ATOM 2100 N N . TYR A 1 274 ? 14.067 -4.147 -19.384 1.00 97.75 274 TYR A N 1
ATOM 2101 C CA . TYR A 1 274 ? 13.701 -4.648 -18.059 1.00 97.75 274 TYR A CA 1
ATOM 2102 C C . TYR A 1 274 ? 12.210 -5.001 -17.936 1.00 97.75 274 TYR A C 1
ATOM 2104 O O . TYR A 1 274 ? 11.856 -5.974 -17.275 1.00 97.75 274 TYR A O 1
ATOM 2112 N N . LEU A 1 275 ? 11.311 -4.226 -18.560 1.00 97.38 275 LEU A N 1
ATOM 2113 C CA . LEU A 1 275 ? 9.880 -4.556 -18.574 1.00 97.38 275 LEU A CA 1
ATOM 2114 C C . LEU A 1 275 ? 9.608 -5.876 -19.296 1.00 97.38 275 LEU A C 1
ATOM 2116 O O . LEU A 1 275 ? 8.758 -6.636 -18.841 1.00 97.38 275 LEU A O 1
ATOM 2120 N N . LEU A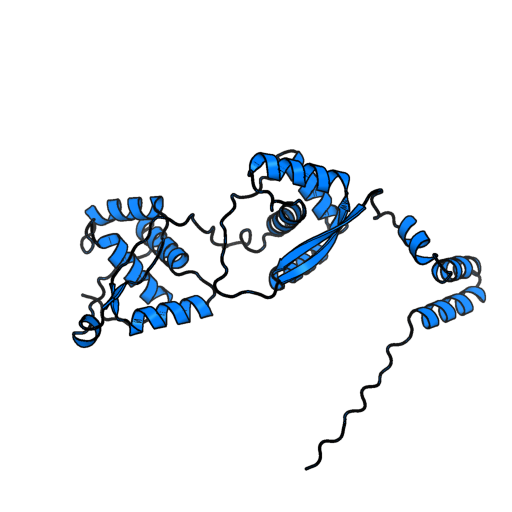 1 276 ? 10.288 -6.126 -20.416 1.00 97.50 276 LEU A N 1
ATOM 2121 C CA . LEU A 1 276 ? 10.133 -7.365 -21.175 1.00 97.50 276 LEU A CA 1
ATOM 2122 C C . LEU A 1 276 ? 10.665 -8.554 -20.378 1.00 97.50 276 LEU A C 1
ATOM 2124 O O . LEU A 1 276 ? 9.948 -9.538 -20.220 1.00 97.50 276 LEU A O 1
ATOM 2128 N N . ASP A 1 277 ? 11.862 -8.416 -19.806 1.00 96.94 277 ASP A N 1
ATOM 2129 C CA . ASP A 1 277 ? 12.505 -9.438 -18.979 1.00 96.94 277 ASP A CA 1
ATOM 2130 C C . ASP A 1 277 ? 11.639 -9.813 -17.765 1.00 96.94 277 ASP A C 1
ATOM 2132 O O . ASP A 1 277 ? 11.253 -10.969 -17.590 1.00 96.94 277 ASP A O 1
ATOM 2136 N N . GLN A 1 278 ? 11.217 -8.811 -16.986 1.00 97.06 278 GLN A N 1
ATOM 2137 C CA . GLN A 1 278 ? 10.431 -9.013 -15.768 1.00 97.06 278 GLN A CA 1
ATOM 2138 C C . GLN A 1 278 ? 9.038 -9.604 -16.034 1.00 97.06 278 GLN A C 1
ATOM 2140 O O . GLN A 1 278 ? 8.481 -10.284 -15.170 1.00 97.06 278 GLN A O 1
ATOM 2145 N N . LEU A 1 279 ? 8.448 -9.327 -17.200 1.00 96.06 279 LEU A N 1
ATOM 2146 C CA . LEU A 1 279 ? 7.135 -9.849 -17.586 1.00 96.06 279 LEU A CA 1
ATOM 2147 C C . LEU A 1 279 ? 7.224 -11.130 -18.428 1.00 96.06 279 LEU A C 1
ATOM 2149 O O . LEU A 1 279 ? 6.182 -11.661 -18.809 1.00 96.06 279 LEU A O 1
ATOM 2153 N N . GLY A 1 280 ? 8.430 -11.634 -18.711 1.00 96.38 280 GLY A N 1
ATOM 2154 C CA . GLY A 1 280 ? 8.637 -12.824 -19.537 1.00 96.38 280 GLY A CA 1
ATOM 2155 C C . GLY A 1 280 ? 8.154 -12.654 -20.981 1.00 96.38 280 GLY A C 1
ATOM 2156 O O . GLY A 1 280 ? 7.650 -13.604 -21.575 1.00 96.38 280 GLY A O 1
ATOM 2157 N N . ILE A 1 281 ? 8.246 -11.441 -21.532 1.00 96.06 281 ILE A N 1
ATOM 2158 C CA . ILE A 1 281 ? 7.886 -11.152 -22.923 1.00 96.06 281 ILE A CA 1
ATOM 2159 C C . ILE A 1 281 ? 9.134 -11.327 -23.785 1.00 96.06 281 ILE A C 1
ATOM 2161 O O . ILE A 1 281 ? 10.087 -10.562 -23.668 1.00 96.06 281 ILE A O 1
ATOM 2165 N N . GLU A 1 282 ? 9.113 -12.311 -24.679 1.00 92.44 282 GLU A N 1
ATOM 2166 C CA . GLU A 1 282 ? 10.216 -12.553 -25.608 1.00 92.44 282 GLU A CA 1
ATOM 2167 C C . GLU A 1 282 ? 10.327 -11.431 -26.655 1.00 92.44 282 GLU A C 1
ATOM 2169 O O . GLU A 1 282 ? 9.338 -11.033 -27.284 1.00 92.44 282 GLU A O 1
ATOM 2174 N N . ALA A 1 283 ? 11.548 -10.934 -26.851 1.00 88.88 283 ALA A N 1
ATOM 2175 C CA . ALA A 1 283 ? 11.924 -10.031 -27.930 1.00 88.88 283 ALA A CA 1
ATOM 2176 C C . ALA A 1 283 ? 13.376 -10.297 -28.341 1.00 88.88 283 ALA A C 1
ATOM 2178 O O . ALA A 1 283 ? 14.196 -10.683 -27.504 1.00 88.88 283 ALA A O 1
ATOM 2179 N N . ASP A 1 284 ? 13.692 -10.078 -29.617 1.00 84.94 284 ASP A N 1
ATOM 2180 C CA . ASP A 1 284 ? 15.056 -10.242 -30.113 1.00 84.94 284 ASP A CA 1
ATOM 2181 C C . ASP A 1 284 ? 15.969 -9.188 -29.466 1.00 84.94 284 ASP A C 1
ATOM 2183 O O . ASP A 1 284 ? 15.600 -8.019 -29.319 1.00 84.94 284 ASP A O 1
ATOM 2187 N N . ARG A 1 285 ? 17.172 -9.601 -29.062 1.00 84.06 285 ARG A N 1
ATOM 2188 C CA . ARG A 1 285 ? 18.195 -8.733 -28.462 1.00 84.06 285 ARG A CA 1
ATOM 2189 C C . ARG A 1 285 ? 19.377 -8.637 -29.420 1.00 84.06 285 ARG A C 1
ATOM 2191 O O . ARG A 1 285 ? 19.720 -9.622 -30.069 1.00 84.06 285 ARG A O 1
ATOM 2198 N N . ALA A 1 286 ? 19.971 -7.453 -29.541 1.00 76.19 286 ALA A N 1
ATOM 2199 C CA . ALA A 1 286 ? 21.219 -7.313 -30.283 1.00 76.19 286 ALA A CA 1
ATOM 2200 C C . ALA A 1 286 ? 22.336 -8.053 -29.528 1.00 76.19 286 ALA A C 1
ATOM 2202 O O . ALA A 1 286 ? 22.504 -7.810 -28.334 1.00 76.19 286 ALA A O 1
ATOM 2203 N N . GLU A 1 287 ? 23.048 -8.952 -30.213 1.00 64.44 287 GLU A N 1
ATOM 2204 C CA . GLU A 1 287 ? 24.289 -9.568 -29.708 1.00 64.44 287 GLU A CA 1
ATOM 2205 C C . GLU A 1 287 ? 25.439 -8.555 -29.602 1.00 64.44 287 GLU A C 1
ATOM 2207 O O . GLU A 1 287 ? 25.518 -7.639 -30.460 1.00 64.44 287 GLU A O 1
#

pLDDT: mean 89.34, std 11.6, range [43.69, 98.31]

Foldseek 3Di:
DDDDDDPPPPPDPDPLVVLLVVLVVCCPDPNVVVSVLSVCCSDVCSVVVVVVVPPPDDVQWDKQWQWAFPVLLVLLVVLLVVDPPRPDLQVLLQVLLVCVLVVVDDDPDDDPDPFLDPHDIDIDIYGHHPVSFVSSQVVVCVVPVDNPRGSSVSSSVSSCCVSCHACRPVVRDDDAHFADKDWQKWQPVLLVLLSVLCSVVRHDLQSLLLVLLVCVVVVNDDFFAFDDDPVRVVRIGTNIGGHHPVSLQVQLVVQVPRPHGHSPCRSVSSSSRSSCVVSVNDTDTDD

Organism: Streptomyces ambofaciens (strain ATCC 23877 / 3486 / DSM 40053 / JCM 4204 / NBRC 12836 / NRRL B-2516) (NCBI:txid278992)

Secondary structure (DSSP, 8-state):
-PPPP---------HHHHHHHHHHHHHTSTTHHHHHHHHHHHSTTHHHHHHHS-TT--TTEEEEEEEEEHHHHHHHHHHHHH-TT-S-HHHHHHHHHHHHHTTSS-PPPP-----SS-PPEEEEEEEEEHHHHHHHHHHHHHHH--TT--HHHHHHHHHHHHTT-GGGSTT---PPPP-S-B--EEEHHHHHHHHHHHHHHT--HHHHHHHHHHHHHHTS----PEEPPHHHHHTEEE--B---HHHHHHHHHHGGG-SS--TTTHHHHHHHHHHHHHHT---EE--